Protein AF-A0A4Q3V4I0-F1 (afdb_monomer_lite)

Sequence (273 aa):
TELAETAWASASTYRGSDRRGGANGARIRLTPMKNWDVNKPAQLSKVLAALEGIQKEAGGKVSLADLIVLGGVVAVEKAAKAGGVDVKVPFTPGRADATQEETEVESFAFLEPKADGFRNYVRKPIMSVEEHLVDRAQLLELTAPELTVLVGGLRALQVGDAKLGVLTSTPGTLTNDFFVNLLDMGTQWTAVGGKDNLFEGKDRKSGQTKWTASRADLIFGSHSQLRALAEVYGASDAKAKFVKDFVAAWTKVMNLDRFDLADRRKDAQKVVG

Radius of gyration: 19.03 Å; chains: 1; bounding box: 43×41×67 Å

pLDDT: mean 94.96, std 10.04, range [39.03, 98.88]

Structure (mmCIF, N/CA/C/O backbone):
data_AF-A0A4Q3V4I0-F1
#
_entry.id   AF-A0A4Q3V4I0-F1
#
loop_
_atom_site.group_PDB
_atom_site.id
_atom_site.type_symbol
_atom_site.label_atom_id
_atom_site.label_alt_id
_atom_site.label_comp_id
_atom_site.label_asym_id
_atom_site.label_entity_id
_atom_site.label_seq_id
_atom_site.pdbx_PDB_ins_code
_atom_site.Cartn_x
_atom_site.Cartn_y
_atom_site.Cartn_z
_atom_site.occupancy
_atom_site.B_iso_or_equiv
_atom_site.auth_seq_id
_atom_site.auth_comp_id
_atom_site.auth_asym_id
_atom_site.auth_atom_id
_atom_site.pdbx_PDB_model_num
ATOM 1 N N . THR A 1 1 ? 7.806 -6.924 4.207 1.00 85.31 1 THR A N 1
ATOM 2 C CA . THR A 1 1 ? 7.140 -5.615 4.083 1.00 85.31 1 THR A CA 1
ATOM 3 C C . THR A 1 1 ? 7.829 -4.747 3.034 1.00 85.31 1 THR A C 1
ATOM 5 O O . THR A 1 1 ? 7.148 -4.353 2.101 1.00 85.31 1 THR A O 1
ATOM 8 N N . GLU A 1 2 ? 9.163 -4.571 3.063 1.00 96.81 2 GLU A N 1
ATOM 9 C CA . GLU A 1 2 ? 9.922 -3.763 2.070 1.00 96.81 2 GLU A CA 1
ATOM 10 C C . GLU A 1 2 ? 9.597 -4.091 0.592 1.00 96.81 2 GLU A C 1
ATOM 12 O O . GLU A 1 2 ? 9.374 -3.185 -0.201 1.00 96.81 2 GLU A O 1
ATOM 17 N N . LEU A 1 3 ? 9.489 -5.376 0.225 1.00 98.12 3 LEU A N 1
ATOM 18 C CA . LEU A 1 3 ? 9.127 -5.801 -1.140 1.00 98.12 3 LEU A CA 1
ATOM 19 C C . LEU A 1 3 ? 7.722 -5.342 -1.576 1.00 98.12 3 LEU A C 1
ATOM 21 O O . LEU A 1 3 ? 7.539 -4.924 -2.717 1.00 98.12 3 LEU A O 1
ATOM 25 N N . ALA A 1 4 ? 6.735 -5.403 -0.675 1.00 98.25 4 ALA A N 1
ATOM 26 C CA . ALA A 1 4 ? 5.390 -4.899 -0.953 1.00 98.25 4 ALA A CA 1
ATOM 27 C C . ALA A 1 4 ? 5.412 -3.371 -1.095 1.00 98.25 4 ALA A C 1
ATOM 29 O O . ALA A 1 4 ? 4.787 -2.823 -1.995 1.00 98.25 4 ALA A O 1
ATOM 30 N N . GLU A 1 5 ? 6.186 -2.675 -0.263 1.00 98.38 5 GLU A N 1
ATOM 31 C CA . GLU A 1 5 ? 6.321 -1.224 -0.370 1.00 98.38 5 GLU A CA 1
ATOM 32 C C . GLU A 1 5 ? 6.966 -0.797 -1.694 1.00 98.38 5 GLU A C 1
ATOM 34 O O . GLU A 1 5 ? 6.440 0.093 -2.357 1.00 98.38 5 GLU A O 1
ATOM 39 N N . THR A 1 6 ? 8.041 -1.457 -2.132 1.00 98.75 6 THR A N 1
ATOM 40 C CA . THR A 1 6 ? 8.680 -1.165 -3.425 1.00 98.75 6 THR A CA 1
ATOM 41 C C . THR A 1 6 ? 7.750 -1.459 -4.605 1.00 98.75 6 THR A C 1
ATOM 43 O O . THR A 1 6 ? 7.657 -0.643 -5.523 1.00 98.75 6 THR A O 1
ATOM 46 N N . ALA A 1 7 ? 7.010 -2.572 -4.573 1.00 98.81 7 ALA A N 1
ATOM 47 C CA . ALA A 1 7 ? 6.025 -2.892 -5.606 1.00 98.81 7 ALA A CA 1
ATOM 48 C C . ALA A 1 7 ? 4.894 -1.851 -5.665 1.00 98.81 7 ALA A C 1
ATOM 50 O O . ALA A 1 7 ? 4.563 -1.357 -6.746 1.00 98.81 7 ALA A O 1
ATOM 51 N N . TRP A 1 8 ? 4.356 -1.453 -4.506 1.00 98.81 8 TRP A N 1
ATOM 52 C CA . TRP A 1 8 ? 3.342 -0.402 -4.416 1.00 98.81 8 TRP A CA 1
ATOM 53 C C . TRP A 1 8 ? 3.874 0.944 -4.905 1.00 98.81 8 TRP A C 1
ATOM 55 O O . TRP A 1 8 ? 3.235 1.593 -5.727 1.00 98.81 8 TRP A O 1
ATOM 65 N N . ALA A 1 9 ? 5.057 1.361 -4.456 1.00 98.56 9 ALA A N 1
ATOM 66 C CA . ALA A 1 9 ? 5.685 2.610 -4.877 1.00 98.56 9 ALA A CA 1
ATOM 67 C C . ALA A 1 9 ? 5.894 2.669 -6.399 1.00 98.56 9 ALA A C 1
ATOM 69 O O . ALA A 1 9 ? 5.778 3.740 -6.992 1.00 98.56 9 ALA A O 1
ATOM 70 N N . SER A 1 10 ? 6.157 1.523 -7.037 1.00 98.69 10 SER A N 1
ATOM 71 C CA . SER A 1 10 ? 6.313 1.444 -8.487 1.00 98.69 10 SER A CA 1
ATOM 72 C C . SER A 1 10 ? 4.959 1.562 -9.191 1.00 98.69 10 SER A C 1
ATOM 74 O O . SER A 1 10 ? 4.751 2.481 -9.983 1.00 98.69 10 SER A O 1
ATOM 76 N N . ALA A 1 11 ? 4.019 0.666 -8.878 1.00 98.75 11 ALA A N 1
ATOM 77 C CA . ALA A 1 11 ? 2.740 0.564 -9.582 1.00 98.75 11 ALA A CA 1
ATOM 78 C C . ALA A 1 11 ? 1.795 1.739 -9.297 1.00 98.75 11 ALA A C 1
ATOM 80 O O . ALA A 1 11 ? 1.102 2.214 -10.195 1.00 98.75 11 ALA A O 1
ATOM 81 N N . SER A 1 12 ? 1.792 2.247 -8.061 1.00 98.19 12 SER A N 1
ATOM 82 C CA . SER A 1 12 ? 0.844 3.275 -7.623 1.00 98.19 12 SER A CA 1
ATOM 83 C C . SER A 1 12 ? 1.045 4.618 -8.306 1.00 98.19 12 SER A C 1
ATOM 85 O O . SER A 1 12 ? 0.204 5.482 -8.119 1.00 98.19 12 SER A O 1
ATOM 87 N N . THR A 1 13 ? 2.112 4.828 -9.086 1.00 98.06 13 THR A N 1
ATOM 88 C CA . THR A 1 13 ? 2.287 6.047 -9.896 1.00 98.06 13 THR A CA 1
ATOM 89 C C . THR A 1 13 ? 1.317 6.157 -11.062 1.00 98.06 13 THR A C 1
ATOM 91 O O . THR A 1 13 ? 1.164 7.255 -11.598 1.00 98.06 13 THR A O 1
ATOM 94 N N . TYR A 1 14 ? 0.674 5.049 -11.440 1.00 98.38 14 TYR A N 1
ATOM 95 C CA . TYR A 1 14 ? -0.319 5.035 -12.500 1.00 98.38 14 TYR A CA 1
ATOM 96 C C . TYR A 1 14 ? -1.445 6.042 -12.243 1.00 98.38 14 TYR A C 1
ATOM 98 O O . TYR A 1 14 ? -1.899 6.215 -11.108 1.00 98.38 14 TYR A O 1
ATOM 106 N N . ARG A 1 15 ? -1.931 6.666 -13.316 1.00 97.25 15 ARG A N 1
ATOM 107 C CA . ARG A 1 15 ? -3.195 7.399 -13.316 1.00 97.25 15 ARG A CA 1
ATOM 108 C C . ARG A 1 15 ? -3.987 7.134 -14.595 1.00 97.25 15 ARG A C 1
ATOM 110 O O . ARG A 1 15 ? -3.491 7.358 -15.696 1.00 97.25 15 ARG A O 1
ATOM 117 N N . GLY A 1 16 ? -5.238 6.703 -14.456 1.00 96.94 16 GLY A N 1
ATOM 118 C CA . GLY A 1 16 ? -6.122 6.378 -15.580 1.00 96.94 16 GLY A CA 1
ATOM 119 C C . GLY A 1 16 ? -6.549 7.594 -16.407 1.00 96.94 16 GLY A C 1
ATOM 120 O O . GLY A 1 16 ? -6.963 7.443 -17.553 1.00 96.94 16 GLY A O 1
ATOM 121 N N . SER A 1 17 ? -6.393 8.809 -15.866 1.00 96.31 17 SER A N 1
ATOM 122 C CA . SER A 1 17 ? -6.766 10.060 -16.538 1.00 96.31 17 SER A CA 1
ATOM 123 C C . SER A 1 17 ? -5.999 10.308 -17.839 1.00 96.31 17 SER A C 1
ATOM 125 O O . SER A 1 17 ? -6.596 10.736 -18.823 1.00 96.31 17 SER A O 1
ATOM 127 N N . ASP A 1 18 ? -4.697 10.015 -17.865 1.00 96.25 18 ASP A N 1
ATOM 128 C CA . ASP A 1 18 ? -3.848 10.108 -19.062 1.00 96.25 18 ASP A CA 1
ATOM 129 C C . ASP A 1 18 ? -3.006 8.845 -19.313 1.00 96.25 18 ASP A C 1
ATOM 131 O O . ASP A 1 18 ? -2.146 8.836 -20.194 1.00 96.25 18 ASP A O 1
ATOM 135 N N . ARG A 1 19 ? -3.270 7.768 -18.558 1.00 96.62 19 ARG A N 1
ATOM 136 C CA . ARG A 1 19 ? -2.627 6.446 -18.660 1.00 96.62 19 ARG A CA 1
ATOM 137 C C . ARG A 1 19 ? -1.109 6.462 -18.470 1.00 96.62 19 ARG A C 1
ATOM 139 O O . ARG A 1 19 ? -0.412 5.575 -18.962 1.00 96.62 19 ARG A O 1
ATOM 146 N N . ARG A 1 20 ? -0.583 7.459 -17.756 1.00 96.94 20 ARG A N 1
ATOM 147 C CA . ARG A 1 20 ? 0.841 7.547 -17.403 1.00 96.94 20 ARG A CA 1
ATOM 148 C C . ARG A 1 20 ? 1.139 6.867 -16.071 1.00 96.94 20 ARG A C 1
ATOM 150 O O . ARG A 1 20 ? 0.256 6.711 -15.235 1.00 96.94 20 ARG A O 1
ATOM 157 N N . GLY A 1 21 ? 2.416 6.552 -15.853 1.00 97.25 21 GLY A N 1
ATOM 158 C CA . GLY A 1 21 ? 2.906 5.881 -14.647 1.00 97.25 21 GLY A CA 1
ATOM 159 C C . GLY A 1 21 ? 2.735 4.364 -14.713 1.00 97.25 21 GLY A C 1
ATOM 160 O O . GLY A 1 21 ? 2.504 3.810 -15.785 1.00 97.25 21 GLY A O 1
ATOM 161 N N . GLY A 1 22 ? 2.863 3.708 -13.562 1.00 98.19 22 GLY A N 1
ATOM 162 C CA . GLY A 1 22 ? 2.792 2.254 -13.434 1.00 98.19 22 GLY A CA 1
ATOM 163 C C . GLY A 1 22 ? 4.152 1.593 -13.193 1.00 98.19 22 GLY A C 1
ATOM 164 O O . GLY A 1 22 ? 5.182 2.253 -13.035 1.00 98.19 22 GLY A O 1
ATOM 165 N N . ALA A 1 23 ? 4.143 0.264 -13.092 1.00 98.50 23 ALA A N 1
ATOM 166 C CA . ALA A 1 23 ? 5.326 -0.532 -12.768 1.00 98.50 23 ALA A CA 1
ATOM 167 C C . ALA A 1 23 ? 6.185 -0.895 -13.991 1.00 98.50 23 ALA A C 1
ATOM 169 O O . ALA A 1 23 ? 7.378 -1.172 -13.852 1.00 98.50 23 ALA A O 1
ATOM 170 N N . ASN A 1 24 ? 5.600 -0.902 -15.185 1.00 98.50 24 ASN A N 1
ATOM 171 C CA . ASN A 1 24 ? 6.286 -1.177 -16.433 1.00 98.50 24 ASN A CA 1
ATOM 172 C C . ASN A 1 24 ? 7.332 -0.088 -16.731 1.00 98.50 24 ASN A C 1
ATOM 174 O O . ASN A 1 24 ? 7.116 1.108 -16.528 1.00 98.50 24 ASN A O 1
ATOM 178 N N . GLY A 1 25 ? 8.510 -0.508 -17.183 1.00 97.88 25 GLY A N 1
ATOM 179 C CA . GLY A 1 25 ? 9.684 0.346 -17.342 1.00 97.88 25 GLY A CA 1
ATOM 180 C C . GLY A 1 25 ? 10.579 0.424 -16.101 1.00 97.88 25 GLY A C 1
ATOM 181 O O . GLY A 1 25 ? 11.677 0.972 -16.205 1.00 97.88 25 GLY A O 1
ATOM 182 N N . ALA A 1 26 ? 10.148 -0.080 -14.933 1.00 98.31 26 ALA A N 1
ATOM 183 C CA . ALA A 1 26 ? 10.885 0.008 -13.663 1.00 98.31 26 ALA A CA 1
ATOM 184 C C . ALA A 1 26 ? 11.441 1.416 -13.382 1.00 98.31 26 ALA A C 1
ATOM 186 O O . ALA A 1 26 ? 12.547 1.575 -12.853 1.00 98.31 26 ALA A O 1
ATOM 187 N N . ARG A 1 27 ? 10.682 2.461 -13.744 1.00 98.56 27 ARG A N 1
ATOM 188 C CA . ARG A 1 27 ? 11.130 3.858 -13.621 1.00 98.56 27 ARG A CA 1
ATOM 189 C C . ARG A 1 27 ? 11.321 4.305 -12.175 1.00 98.56 27 ARG A C 1
ATOM 191 O O . ARG A 1 27 ? 12.009 5.288 -11.937 1.00 98.56 27 ARG A O 1
ATOM 198 N N . ILE A 1 28 ? 10.827 3.529 -11.207 1.00 98.50 28 ILE A N 1
ATOM 199 C CA . ILE A 1 28 ? 11.133 3.706 -9.785 1.00 98.50 28 ILE A CA 1
ATOM 200 C C . ILE A 1 28 ? 12.640 3.704 -9.477 1.00 98.50 28 ILE A C 1
ATOM 202 O O . ILE A 1 28 ? 13.054 4.371 -8.534 1.00 98.50 28 ILE A O 1
ATOM 206 N N . ARG A 1 29 ? 13.474 3.027 -10.281 1.00 98.31 29 ARG A N 1
ATOM 207 C CA . ARG A 1 29 ? 14.942 3.047 -10.127 1.00 98.31 29 ARG A CA 1
ATOM 208 C C . ARG A 1 29 ? 15.621 4.265 -10.765 1.00 98.31 29 ARG A C 1
ATOM 210 O O . ARG A 1 29 ? 16.827 4.442 -10.612 1.00 98.31 29 ARG A O 1
ATOM 217 N N . LEU A 1 30 ? 14.871 5.081 -11.506 1.00 98.38 30 LEU A N 1
ATOM 218 C CA . LEU A 1 30 ? 15.368 6.201 -12.303 1.00 98.38 30 LEU A CA 1
ATOM 219 C C . LEU A 1 30 ? 15.036 7.544 -11.646 1.00 98.38 30 LEU A C 1
ATOM 221 O O . LEU A 1 30 ? 14.202 7.642 -10.743 1.00 98.38 30 LEU A O 1
ATOM 225 N N . THR A 1 31 ? 15.700 8.602 -12.103 1.00 97.62 31 THR A N 1
ATOM 226 C CA . THR A 1 31 ? 15.350 9.978 -11.736 1.00 97.62 31 THR A CA 1
ATOM 227 C C . THR A 1 31 ? 14.073 10.387 -12.488 1.00 97.62 31 THR A C 1
ATOM 229 O O . THR A 1 31 ? 13.985 10.121 -13.689 1.00 97.62 31 THR A O 1
ATOM 232 N N . PRO A 1 32 ? 13.093 11.037 -11.823 1.00 97.44 32 PRO A N 1
ATOM 233 C CA . PRO A 1 32 ? 13.149 11.559 -10.450 1.0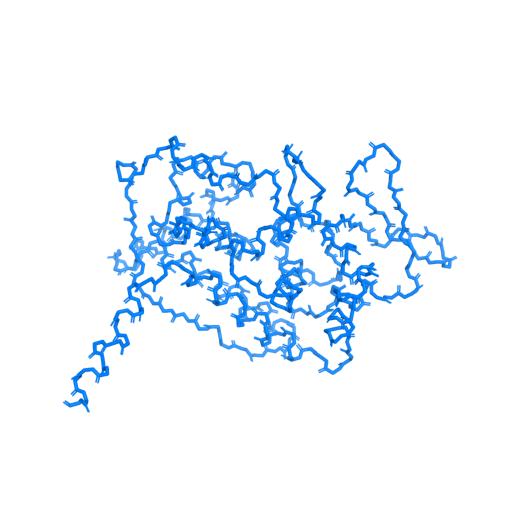0 97.44 32 PRO A CA 1
ATOM 234 C C . PRO A 1 32 ? 12.660 10.588 -9.362 1.00 97.44 32 PRO A C 1
ATOM 236 O O . PRO A 1 32 ? 12.925 10.825 -8.186 1.00 97.44 32 PRO A O 1
ATOM 239 N N . MET A 1 33 ? 11.985 9.494 -9.728 1.00 97.94 33 MET A N 1
ATOM 240 C CA . MET A 1 33 ? 11.240 8.635 -8.796 1.00 97.94 33 MET A CA 1
ATOM 241 C C . MET A 1 33 ? 12.084 8.045 -7.664 1.00 97.94 33 MET A C 1
ATOM 243 O O . MET A 1 33 ? 11.614 7.975 -6.527 1.00 97.94 33 MET A O 1
ATOM 247 N N . LYS A 1 34 ? 13.331 7.654 -7.946 1.00 97.94 34 LYS A N 1
ATOM 248 C CA . LYS A 1 34 ? 14.242 7.081 -6.942 1.00 97.94 34 LYS A CA 1
ATOM 249 C C . LYS A 1 34 ? 14.590 8.051 -5.806 1.00 97.94 34 LYS A C 1
ATOM 251 O O . LYS A 1 34 ? 15.012 7.614 -4.742 1.00 97.94 34 LYS A O 1
ATOM 256 N N . ASN A 1 35 ? 14.413 9.353 -6.045 1.00 97.81 35 ASN A N 1
ATOM 257 C CA . ASN A 1 35 ? 14.742 10.431 -5.114 1.00 97.81 35 ASN A CA 1
ATOM 258 C C . ASN A 1 35 ? 13.508 11.008 -4.404 1.00 97.81 35 ASN A C 1
ATOM 260 O O . ASN A 1 35 ? 13.659 11.905 -3.578 1.00 97.81 35 ASN A O 1
ATOM 264 N N . TRP A 1 36 ? 12.295 10.543 -4.719 1.00 97.94 36 TRP A N 1
ATOM 265 C CA . TRP A 1 36 ? 11.098 11.022 -4.033 1.00 97.94 36 TRP A CA 1
ATOM 266 C C . TRP A 1 36 ? 11.088 10.561 -2.581 1.00 97.94 36 TRP A C 1
ATOM 268 O O . TRP A 1 36 ? 11.276 9.381 -2.286 1.00 97.94 36 TRP A O 1
ATOM 278 N N . ASP A 1 37 ? 10.797 11.493 -1.682 1.00 97.62 37 ASP A N 1
ATOM 279 C CA . ASP A 1 37 ? 10.760 11.256 -0.239 1.00 97.62 37 ASP A CA 1
ATOM 280 C C . ASP A 1 37 ? 9.766 10.139 0.135 1.00 97.62 37 ASP A C 1
ATOM 282 O O . ASP A 1 37 ? 10.108 9.203 0.856 1.00 97.62 37 ASP A O 1
ATOM 286 N N . VAL A 1 38 ? 8.586 10.135 -0.497 1.00 97.44 38 VAL A N 1
ATOM 287 C CA . VAL A 1 38 ? 7.559 9.089 -0.331 1.00 97.44 38 VAL A CA 1
ATOM 288 C C . VAL A 1 38 ? 8.038 7.673 -0.694 1.00 97.44 38 VAL A C 1
ATOM 290 O O . VAL A 1 38 ? 7.442 6.681 -0.273 1.00 97.44 38 VAL A O 1
ATOM 293 N N . ASN A 1 39 ? 9.103 7.556 -1.491 1.00 98.25 39 ASN A N 1
ATOM 294 C CA . ASN A 1 39 ? 9.674 6.279 -1.909 1.00 98.25 39 ASN A CA 1
ATOM 295 C C . ASN A 1 39 ? 10.829 5.819 -1.006 1.00 98.25 39 ASN A C 1
ATOM 297 O O . ASN A 1 39 ? 11.404 4.769 -1.279 1.00 98.25 39 ASN A O 1
ATOM 301 N N . LYS A 1 40 ? 11.166 6.564 0.059 1.00 97.94 40 LYS A N 1
ATOM 302 C CA . LYS A 1 40 ? 12.220 6.227 1.032 1.00 97.94 40 LYS A CA 1
ATOM 303 C C . LYS A 1 40 ? 13.541 5.826 0.344 1.00 97.94 40 LYS A C 1
ATOM 305 O O . LYS A 1 40 ? 13.926 4.655 0.407 1.00 97.94 40 LYS A O 1
ATOM 310 N N . PRO A 1 41 ? 14.270 6.769 -0.288 1.00 98.31 41 PRO A N 1
ATOM 311 C CA . PRO A 1 41 ? 15.380 6.466 -1.202 1.00 98.31 41 PRO A CA 1
ATOM 312 C C . PRO A 1 41 ? 16.422 5.467 -0.673 1.00 98.31 41 PRO A C 1
ATOM 314 O O . PRO A 1 41 ? 16.858 4.584 -1.407 1.00 98.31 41 PRO A O 1
ATOM 317 N N . ALA A 1 42 ? 16.779 5.543 0.615 1.00 97.81 42 ALA A N 1
ATOM 318 C CA . ALA A 1 42 ? 17.722 4.608 1.236 1.00 97.81 42 ALA A CA 1
ATOM 319 C C . ALA A 1 42 ? 17.190 3.160 1.290 1.00 97.81 42 ALA A C 1
ATOM 321 O O . ALA A 1 42 ? 17.899 2.222 0.923 1.00 97.81 42 ALA A O 1
ATOM 322 N N . GLN A 1 43 ? 15.931 2.973 1.703 1.00 98.06 43 GLN A N 1
ATOM 323 C CA . GLN A 1 43 ? 15.277 1.660 1.718 1.00 98.06 43 GLN A CA 1
ATOM 324 C C . GLN A 1 43 ? 15.089 1.141 0.291 1.00 98.06 43 GLN A C 1
ATOM 326 O O . GLN A 1 43 ? 15.407 -0.013 0.004 1.00 98.06 43 GLN A O 1
ATOM 331 N N . LEU A 1 44 ? 14.613 1.997 -0.616 1.00 98.44 44 LEU A N 1
ATOM 332 C CA . LEU A 1 44 ? 14.404 1.638 -2.013 1.00 98.44 44 LEU A CA 1
ATOM 333 C C . LEU A 1 44 ? 15.707 1.182 -2.677 1.00 98.44 44 LEU A C 1
ATOM 335 O O . LEU A 1 44 ? 15.725 0.130 -3.308 1.00 98.44 44 LEU A O 1
ATOM 339 N N . SER A 1 45 ? 16.806 1.920 -2.492 1.00 98.31 45 SER A N 1
ATOM 340 C CA . SER A 1 45 ? 18.107 1.567 -3.068 1.00 98.31 45 SER A CA 1
ATOM 341 C C . SER A 1 45 ? 18.593 0.193 -2.604 1.00 98.31 45 SER A C 1
ATOM 343 O O . SER A 1 45 ? 19.128 -0.563 -3.411 1.00 98.31 45 SER A O 1
ATOM 345 N N . LYS A 1 46 ? 18.389 -0.152 -1.326 1.00 98.44 46 LYS A N 1
ATOM 346 C CA . LYS A 1 46 ? 18.723 -1.475 -0.781 1.00 98.44 46 LYS A CA 1
ATOM 347 C C . LYS A 1 46 ? 17.908 -2.582 -1.458 1.00 98.44 46 LYS A C 1
ATOM 349 O O . LYS A 1 46 ? 18.474 -3.601 -1.847 1.00 98.44 46 LYS A O 1
ATOM 354 N N . VAL A 1 47 ? 16.593 -2.390 -1.601 1.00 98.50 47 VAL A N 1
ATOM 355 C CA . VAL A 1 47 ? 15.710 -3.388 -2.231 1.00 98.50 47 VAL A CA 1
ATOM 356 C C . VAL A 1 47 ? 16.053 -3.564 -3.708 1.00 98.50 47 VAL A C 1
ATOM 358 O O . VAL A 1 47 ? 16.185 -4.696 -4.167 1.00 98.50 47 VAL A O 1
ATOM 361 N N . LEU A 1 48 ? 16.243 -2.466 -4.444 1.00 98.44 48 LEU A N 1
ATOM 362 C CA . LEU A 1 48 ? 16.599 -2.515 -5.862 1.00 98.44 48 LEU A CA 1
ATOM 363 C C . LEU A 1 48 ? 17.938 -3.222 -6.082 1.00 98.44 48 LEU A C 1
ATOM 365 O O . LEU A 1 48 ? 18.000 -4.109 -6.924 1.00 98.44 48 LEU A O 1
ATOM 369 N N . ALA A 1 49 ? 18.962 -2.931 -5.274 1.00 98.19 49 ALA A N 1
ATOM 370 C CA . ALA A 1 49 ? 20.255 -3.610 -5.374 1.00 98.19 49 ALA A CA 1
ATOM 371 C C . ALA A 1 49 ? 20.141 -5.133 -5.169 1.00 98.19 49 ALA A C 1
ATOM 373 O O . ALA A 1 49 ? 20.783 -5.908 -5.878 1.00 98.19 49 ALA A O 1
ATOM 374 N N . ALA A 1 50 ? 19.295 -5.578 -4.233 1.00 98.31 50 ALA A N 1
ATOM 375 C CA . ALA A 1 50 ? 19.040 -7.002 -4.023 1.00 98.31 50 ALA A CA 1
ATOM 376 C C . ALA A 1 50 ? 18.313 -7.642 -5.220 1.00 98.31 50 ALA A C 1
ATOM 378 O O . ALA A 1 50 ? 18.698 -8.720 -5.671 1.00 98.31 50 ALA A O 1
ATOM 379 N N . LEU A 1 51 ? 17.289 -6.972 -5.763 1.00 98.00 51 LEU A N 1
ATOM 380 C CA . LEU A 1 51 ? 16.554 -7.455 -6.936 1.00 98.00 51 LEU A CA 1
ATOM 381 C C . LEU A 1 51 ? 17.429 -7.477 -8.199 1.00 98.00 51 LEU A C 1
ATOM 383 O O . LEU A 1 51 ? 17.340 -8.422 -8.974 1.00 98.00 51 LEU A O 1
ATOM 387 N N . GLU A 1 52 ? 18.316 -6.500 -8.383 1.00 96.88 52 GLU A N 1
ATOM 388 C CA . GLU A 1 52 ? 19.309 -6.482 -9.464 1.00 96.88 52 GLU A CA 1
ATOM 389 C C . GLU A 1 52 ? 20.333 -7.618 -9.325 1.00 96.88 52 GLU A C 1
ATOM 391 O O . GLU A 1 52 ? 20.754 -8.196 -10.327 1.00 96.88 52 GLU A O 1
ATOM 396 N N . GLY A 1 53 ? 20.718 -7.979 -8.095 1.00 97.38 53 GLY A N 1
ATOM 397 C CA . GLY A 1 53 ? 21.520 -9.176 -7.828 1.00 97.38 53 GLY A CA 1
ATOM 398 C C . GLY A 1 53 ? 20.828 -10.443 -8.335 1.00 97.38 53 GLY A C 1
ATOM 399 O O . GLY A 1 53 ? 21.398 -11.180 -9.137 1.00 97.38 53 GLY A O 1
ATOM 400 N N . ILE A 1 54 ? 19.556 -10.626 -7.967 1.00 96.25 54 ILE A N 1
ATOM 401 C CA . ILE A 1 54 ? 18.723 -11.747 -8.434 1.00 96.25 54 ILE A CA 1
ATOM 402 C C . ILE A 1 54 ? 18.564 -11.720 -9.962 1.00 96.25 54 ILE A C 1
ATOM 404 O O . ILE A 1 54 ? 18.633 -12.760 -10.616 1.00 96.25 54 ILE A O 1
ATOM 408 N N . GLN A 1 55 ? 18.386 -10.537 -10.557 1.00 95.88 55 GLN A N 1
ATOM 409 C CA . GLN A 1 55 ? 18.288 -10.375 -12.009 1.00 95.88 55 GLN A CA 1
ATOM 410 C C . GLN A 1 55 ? 19.547 -10.881 -12.727 1.00 95.88 55 GLN A C 1
ATOM 412 O O . GLN A 1 55 ? 19.447 -11.575 -13.743 1.00 95.88 55 GLN A O 1
ATOM 417 N N . LYS A 1 56 ? 20.730 -10.552 -12.191 1.00 95.00 56 LYS A N 1
ATOM 418 C CA . LYS A 1 56 ? 22.027 -11.002 -12.718 1.00 95.00 56 LYS A CA 1
ATOM 419 C C . LYS A 1 56 ? 22.198 -12.511 -12.569 1.00 95.00 56 LYS A C 1
ATOM 421 O O . LYS A 1 56 ? 22.593 -13.163 -13.532 1.00 95.00 56 LYS A O 1
ATOM 426 N N . GLU A 1 57 ? 21.850 -13.071 -11.412 1.00 94.00 57 GLU A N 1
ATOM 427 C CA . GLU A 1 57 ? 21.880 -14.522 -11.165 1.00 94.00 57 GLU A CA 1
ATOM 428 C C . GLU A 1 57 ? 20.939 -15.292 -12.106 1.00 94.00 57 GLU A C 1
ATOM 430 O O . GLU A 1 57 ? 21.278 -16.374 -12.580 1.00 94.00 57 GLU A O 1
ATOM 435 N N . ALA A 1 58 ? 19.793 -14.703 -12.460 1.00 90.69 58 ALA A N 1
ATOM 436 C CA . ALA A 1 58 ? 18.854 -15.245 -13.444 1.00 90.69 58 ALA A CA 1
ATOM 437 C C . ALA A 1 58 ? 19.308 -15.067 -14.913 1.00 90.69 58 ALA A C 1
ATOM 439 O O . ALA A 1 58 ? 18.555 -15.371 -15.845 1.00 90.69 58 ALA A O 1
ATOM 440 N N . GLY A 1 59 ? 20.521 -14.557 -15.148 1.00 87.69 59 GLY A N 1
ATOM 441 C CA . GLY A 1 59 ? 21.093 -14.358 -16.480 1.00 87.69 59 GLY A CA 1
ATOM 442 C C . GLY A 1 59 ? 20.440 -13.231 -17.283 1.00 87.69 59 GLY A C 1
ATOM 443 O O . GLY A 1 59 ? 20.460 -13.283 -18.510 1.00 87.69 59 GLY A O 1
ATOM 444 N N . GLY A 1 60 ? 19.810 -12.252 -16.621 1.00 80.50 60 GLY A N 1
ATOM 445 C CA . GLY A 1 60 ? 19.220 -11.074 -17.271 1.00 80.50 60 GLY A CA 1
ATOM 446 C C . GLY A 1 60 ? 17.979 -11.349 -18.128 1.00 80.50 60 GLY A C 1
ATOM 447 O O . GLY A 1 60 ? 17.546 -10.479 -18.875 1.00 80.50 60 GLY A O 1
ATOM 448 N N . LYS A 1 61 ? 17.395 -12.551 -18.041 1.00 85.75 61 LYS A N 1
ATOM 449 C CA . LYS A 1 61 ? 16.223 -12.952 -18.845 1.00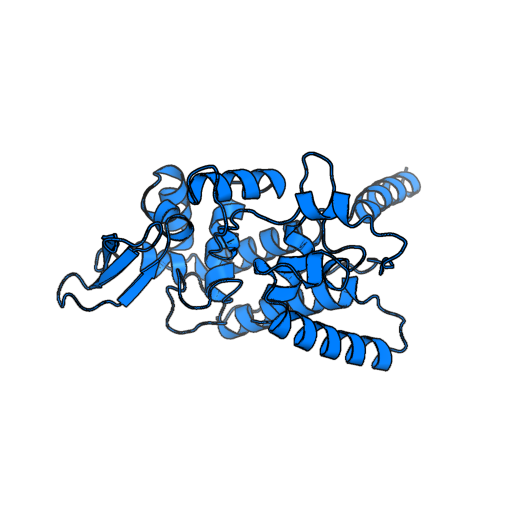 85.75 61 LYS A CA 1
ATOM 450 C C . LYS A 1 61 ? 14.893 -12.404 -18.322 1.00 85.75 61 LYS A C 1
ATOM 452 O O . LYS A 1 61 ? 13.888 -12.472 -19.022 1.00 85.75 61 LYS A O 1
ATOM 457 N N . VAL A 1 62 ? 14.881 -11.908 -17.087 1.00 94.38 62 VAL A N 1
ATOM 458 C CA . VAL A 1 62 ? 13.724 -11.287 -16.437 1.00 94.38 62 VAL A CA 1
ATOM 459 C C . VAL A 1 62 ? 14.015 -9.803 -16.235 1.00 94.38 62 VAL A C 1
ATOM 461 O O . VAL A 1 62 ? 15.131 -9.436 -15.865 1.00 94.38 62 VAL A O 1
ATOM 464 N N . SER A 1 63 ? 13.035 -8.943 -16.499 1.00 97.62 63 SER A N 1
ATOM 465 C CA . SER A 1 63 ? 13.174 -7.509 -16.245 1.00 97.62 63 SER A CA 1
ATOM 466 C C . SER A 1 63 ? 13.133 -7.217 -14.747 1.00 97.62 63 SER A C 1
ATOM 468 O O . SER A 1 63 ? 12.487 -7.925 -13.967 1.00 97.62 63 SER A O 1
ATOM 470 N N . LEU A 1 64 ? 13.790 -6.139 -14.333 1.00 98.12 64 LEU A N 1
ATOM 471 C CA . LEU A 1 64 ? 13.691 -5.641 -12.972 1.00 98.12 64 LEU A CA 1
ATOM 472 C C . LEU A 1 64 ? 12.254 -5.204 -12.669 1.00 98.12 64 LEU A C 1
ATOM 474 O O . LEU A 1 64 ? 11.775 -5.413 -11.558 1.00 98.12 64 LEU A O 1
ATOM 478 N N . ALA A 1 65 ? 11.540 -4.661 -13.659 1.00 98.62 65 ALA A N 1
ATOM 479 C CA . ALA A 1 65 ? 10.123 -4.320 -13.549 1.00 98.62 65 ALA A CA 1
ATOM 480 C C . ALA A 1 65 ? 9.265 -5.521 -13.130 1.00 98.62 65 ALA A C 1
ATOM 482 O O . ALA A 1 65 ? 8.439 -5.409 -12.220 1.00 98.62 65 ALA A O 1
ATOM 483 N N . ASP A 1 66 ? 9.480 -6.684 -13.748 1.00 98.50 66 ASP A N 1
ATOM 484 C CA . ASP A 1 66 ? 8.791 -7.909 -13.353 1.00 98.50 66 ASP A CA 1
ATOM 485 C C . ASP A 1 66 ? 9.265 -8.426 -11.991 1.00 98.50 66 ASP A C 1
ATOM 487 O O . ASP A 1 66 ? 8.429 -8.853 -11.196 1.00 98.50 66 ASP A O 1
ATOM 491 N N . LEU A 1 67 ? 10.561 -8.332 -11.667 1.00 98.50 67 LEU A N 1
ATOM 492 C CA . LEU A 1 67 ? 11.081 -8.726 -10.350 1.00 98.50 67 LEU A CA 1
ATOM 493 C C . LEU A 1 67 ? 10.531 -7.872 -9.202 1.00 98.50 67 LEU A C 1
ATOM 495 O O . LEU A 1 67 ? 10.251 -8.409 -8.133 1.00 98.50 67 LEU A O 1
ATOM 499 N N . ILE A 1 68 ? 10.334 -6.568 -9.408 1.00 98.75 68 ILE A N 1
ATOM 500 C CA . ILE A 1 68 ? 9.714 -5.672 -8.422 1.00 98.75 68 ILE A CA 1
ATOM 501 C C . ILE A 1 68 ? 8.284 -6.134 -8.121 1.00 98.75 68 ILE A C 1
ATOM 503 O O . ILE A 1 68 ? 7.921 -6.319 -6.957 1.00 98.75 68 ILE A O 1
ATOM 507 N N . VAL A 1 69 ? 7.481 -6.375 -9.162 1.00 98.81 69 VAL A N 1
ATOM 508 C CA . VAL A 1 69 ? 6.092 -6.831 -9.001 1.00 98.81 69 VAL A CA 1
ATOM 509 C C . VAL A 1 69 ? 6.038 -8.237 -8.399 1.00 98.81 69 VAL A C 1
ATOM 511 O O . VAL A 1 69 ? 5.251 -8.479 -7.484 1.00 98.81 69 VAL A O 1
ATOM 514 N N . LEU A 1 70 ? 6.904 -9.149 -8.847 1.00 98.50 70 LEU A N 1
ATOM 515 C CA . LEU A 1 70 ? 7.003 -10.507 -8.311 1.00 98.50 70 LEU A CA 1
ATOM 516 C C . LEU A 1 70 ? 7.447 -10.512 -6.840 1.00 98.50 70 LEU A C 1
ATOM 518 O O . LEU A 1 70 ? 6.923 -11.280 -6.037 1.00 98.50 70 LEU A O 1
ATOM 522 N N . GLY A 1 71 ? 8.361 -9.621 -6.453 1.00 98.50 71 GLY A N 1
ATOM 523 C CA . GLY A 1 71 ? 8.738 -9.414 -5.056 1.00 98.50 71 GLY A CA 1
ATOM 524 C C . GLY A 1 71 ? 7.538 -9.002 -4.201 1.00 98.50 71 GLY A C 1
ATOM 525 O O . GLY A 1 71 ? 7.332 -9.550 -3.115 1.00 98.50 71 GLY A O 1
ATOM 526 N N . GLY A 1 72 ? 6.703 -8.096 -4.717 1.00 98.62 72 GLY A N 1
ATOM 527 C CA . GLY A 1 72 ? 5.431 -7.721 -4.102 1.00 98.62 72 GLY A CA 1
ATOM 528 C C . GLY A 1 72 ? 4.457 -8.896 -3.964 1.00 98.62 72 GLY A C 1
ATOM 529 O O . GLY A 1 72 ? 3.910 -9.108 -2.885 1.00 98.62 72 GLY A O 1
ATOM 530 N N . VAL A 1 73 ? 4.299 -9.705 -5.016 1.00 98.69 73 VAL A N 1
ATOM 531 C CA . VAL A 1 73 ? 3.503 -10.949 -5.007 1.00 98.69 73 VAL A CA 1
ATOM 532 C C . VAL A 1 73 ? 3.956 -11.881 -3.882 1.00 98.69 73 VAL A C 1
ATOM 534 O O . VAL A 1 73 ? 3.149 -12.258 -3.034 1.00 98.69 73 VAL A O 1
ATOM 537 N N . VAL A 1 74 ? 5.255 -12.181 -3.808 1.00 98.38 74 VAL A N 1
ATOM 538 C CA . VAL A 1 74 ? 5.823 -13.046 -2.763 1.00 98.38 74 VAL A CA 1
ATOM 539 C C . VAL A 1 74 ? 5.597 -12.459 -1.367 1.00 98.38 74 VAL A C 1
ATOM 541 O O . VAL A 1 74 ? 5.338 -13.204 -0.421 1.00 98.38 74 VAL A O 1
ATOM 544 N N . ALA A 1 75 ? 5.685 -11.136 -1.211 1.00 98.44 75 ALA A N 1
ATOM 545 C CA . ALA A 1 75 ? 5.429 -10.479 0.066 1.00 98.44 75 ALA A CA 1
ATOM 546 C C . ALA A 1 75 ? 3.970 -10.639 0.520 1.00 98.44 75 ALA A C 1
ATOM 548 O O . ALA A 1 75 ? 3.738 -10.945 1.689 1.00 98.44 75 ALA A O 1
ATOM 549 N N . VAL A 1 76 ? 3.010 -10.480 -0.396 1.00 98.75 76 VAL A N 1
ATOM 550 C CA . VAL A 1 76 ? 1.578 -10.661 -0.116 1.00 98.75 76 VAL A CA 1
ATOM 551 C C . VAL A 1 76 ? 1.258 -12.123 0.205 1.00 98.75 76 VAL A C 1
ATOM 553 O O . VAL A 1 76 ? 0.609 -12.381 1.215 1.00 98.75 76 VAL A O 1
ATOM 556 N N . GLU A 1 77 ? 1.758 -13.086 -0.578 1.00 98.62 77 GLU A N 1
ATOM 557 C CA . GLU A 1 77 ? 1.546 -14.519 -0.311 1.00 98.62 77 GLU A CA 1
ATOM 558 C C . GLU A 1 77 ? 2.114 -14.938 1.053 1.00 98.62 77 GLU A C 1
ATOM 560 O O . GLU A 1 77 ? 1.447 -15.626 1.827 1.00 98.62 77 GLU A O 1
ATOM 565 N N . LYS A 1 78 ? 3.330 -14.484 1.392 1.00 98.50 78 LYS A N 1
ATOM 566 C CA . LYS A 1 78 ? 3.940 -14.759 2.703 1.00 98.50 78 LYS A CA 1
ATOM 567 C C . LYS A 1 78 ? 3.126 -14.163 3.852 1.00 98.50 78 LYS A C 1
ATOM 569 O O . LYS A 1 78 ? 2.937 -14.838 4.862 1.00 98.50 78 LYS A O 1
ATOM 574 N N . ALA A 1 79 ? 2.643 -12.931 3.702 1.00 98.50 79 ALA A N 1
ATOM 575 C CA . ALA A 1 79 ? 1.845 -12.263 4.725 1.00 98.50 79 ALA A CA 1
ATOM 576 C C . ALA A 1 79 ? 0.468 -12.917 4.918 1.00 98.50 79 ALA A C 1
ATOM 578 O O . ALA A 1 79 ? 0.023 -13.074 6.054 1.00 98.50 79 ALA A O 1
ATOM 579 N N . ALA A 1 80 ? -0.185 -13.337 3.831 1.00 98.25 80 ALA A N 1
ATOM 580 C CA . ALA A 1 80 ? -1.439 -14.089 3.880 1.00 98.25 80 ALA A CA 1
ATOM 581 C C . ALA A 1 80 ? -1.252 -15.442 4.577 1.00 98.25 80 ALA A C 1
ATOM 583 O O . ALA A 1 80 ? -2.002 -15.776 5.496 1.00 98.25 80 ALA A O 1
ATOM 584 N N . LYS A 1 81 ? -0.190 -16.178 4.217 1.00 98.00 81 LYS A N 1
ATOM 585 C CA . LYS A 1 81 ? 0.139 -17.464 4.838 1.00 98.00 81 LYS A CA 1
ATOM 586 C C . LYS A 1 81 ? 0.426 -17.325 6.333 1.00 98.00 81 LYS A C 1
ATOM 588 O O . LYS A 1 81 ? -0.026 -18.160 7.111 1.00 98.00 81 LYS A O 1
ATOM 593 N N . ALA A 1 82 ? 1.127 -16.266 6.746 1.00 97.50 82 ALA A N 1
ATOM 594 C CA . ALA A 1 82 ? 1.329 -15.952 8.162 1.00 97.50 82 ALA A CA 1
ATOM 595 C C . ALA A 1 82 ? -0.001 -15.687 8.897 1.00 97.50 82 ALA A C 1
ATOM 597 O O . ALA A 1 82 ? -0.137 -16.042 10.063 1.00 97.50 82 ALA A O 1
ATOM 598 N N . GLY A 1 83 ? -0.998 -15.129 8.200 1.00 96.12 83 GLY A N 1
ATOM 599 C CA . GLY A 1 83 ? -2.365 -14.929 8.696 1.00 96.12 83 GLY A CA 1
ATOM 600 C C . GLY A 1 83 ? -3.251 -16.179 8.636 1.00 96.12 83 GLY A C 1
ATOM 601 O O . GLY A 1 83 ? -4.442 -16.096 8.934 1.00 96.12 83 GLY A O 1
ATOM 602 N N . GLY A 1 84 ? -2.694 -17.331 8.246 1.00 96.69 84 GLY A N 1
ATOM 603 C CA . GLY A 1 84 ? -3.402 -18.608 8.156 1.00 96.69 84 GLY A CA 1
ATOM 604 C C . GLY A 1 84 ? -4.195 -18.815 6.864 1.00 96.69 84 GLY A C 1
ATOM 605 O O . GLY A 1 84 ? -4.981 -19.757 6.790 1.00 96.69 84 GLY A O 1
ATOM 606 N N . VAL A 1 85 ? -4.006 -17.969 5.846 1.00 97.06 85 VAL A N 1
ATOM 607 C CA . VAL A 1 85 ? -4.689 -18.086 4.551 1.00 97.06 85 VAL A CA 1
ATOM 608 C C . VAL A 1 85 ? -3.668 -18.377 3.458 1.00 97.06 85 VAL A C 1
ATOM 610 O O . VAL A 1 85 ? -2.842 -17.531 3.125 1.00 97.06 85 VAL A O 1
ATOM 613 N N . ASP A 1 86 ? -3.732 -19.572 2.875 1.00 96.88 86 ASP A N 1
ATOM 614 C CA . ASP A 1 86 ? -2.939 -19.889 1.687 1.00 96.88 86 ASP A CA 1
ATOM 615 C C . ASP A 1 86 ? -3.615 -19.292 0.446 1.00 96.88 86 ASP A C 1
ATOM 617 O O . ASP A 1 86 ? -4.795 -19.537 0.182 1.00 96.88 86 ASP A O 1
ATOM 621 N N . VAL A 1 87 ? -2.883 -18.468 -0.298 1.00 96.75 87 VAL A N 1
ATOM 622 C CA . VAL A 1 87 ? -3.388 -17.765 -1.478 1.00 96.75 87 VAL A CA 1
ATOM 623 C C . VAL A 1 87 ? -2.316 -17.725 -2.552 1.00 96.75 87 VAL A C 1
ATOM 625 O O . VAL A 1 87 ? -1.122 -17.642 -2.264 1.00 96.75 87 VAL A O 1
ATOM 628 N N . LYS A 1 88 ? -2.762 -17.753 -3.807 1.00 97.81 88 LYS A N 1
ATOM 629 C CA . LYS A 1 88 ? -1.922 -17.492 -4.971 1.00 97.81 88 LYS A CA 1
ATOM 630 C C . LYS A 1 88 ? -2.255 -16.128 -5.535 1.00 97.81 88 LYS A C 1
ATOM 632 O O . LYS A 1 88 ? -3.394 -15.890 -5.933 1.00 97.81 88 LYS A O 1
ATOM 637 N N . VAL A 1 89 ? -1.270 -15.238 -5.555 1.00 98.25 89 VAL A N 1
ATOM 638 C CA . VAL A 1 89 ? -1.430 -13.908 -6.144 1.00 98.25 89 VAL A CA 1
ATOM 639 C C . VAL A 1 89 ? -1.101 -14.022 -7.635 1.00 98.25 89 VAL A C 1
ATOM 641 O O . VAL A 1 89 ? 0.006 -14.440 -7.982 1.00 98.25 89 VAL A O 1
ATOM 644 N N . PRO A 1 90 ? -2.031 -13.675 -8.543 1.00 98.06 90 PRO A N 1
ATOM 645 C CA . PRO A 1 90 ? -1.760 -13.739 -9.970 1.00 98.06 90 PRO A CA 1
ATOM 646 C C . PRO A 1 90 ? -0.581 -12.848 -10.369 1.00 98.06 90 PRO A C 1
ATOM 648 O O . PRO A 1 90 ? -0.511 -11.670 -10.019 1.00 98.06 90 PRO A O 1
ATOM 651 N N . PHE A 1 91 ? 0.319 -13.408 -11.170 1.00 97.94 91 PHE A N 1
ATOM 652 C CA . PHE A 1 91 ? 1.449 -12.702 -11.753 1.00 97.94 91 PHE A CA 1
ATOM 653 C C . PHE A 1 91 ? 1.482 -12.961 -13.257 1.00 97.94 91 PHE A C 1
ATOM 655 O O . PHE A 1 91 ? 1.301 -14.088 -13.714 1.00 97.94 91 PHE A O 1
ATOM 662 N N . THR A 1 92 ? 1.705 -11.912 -14.042 1.00 96.62 92 THR A N 1
ATOM 663 C CA . THR A 1 92 ? 1.869 -12.019 -15.494 1.00 96.62 92 THR A CA 1
ATOM 664 C C . THR A 1 92 ? 3.154 -11.296 -15.885 1.00 96.62 92 THR A C 1
ATOM 666 O O . THR A 1 92 ? 3.225 -10.080 -15.669 1.00 96.62 92 THR A O 1
ATOM 669 N N . PRO A 1 93 ? 4.159 -11.994 -16.444 1.00 96.38 93 PRO A N 1
ATOM 670 C CA . PRO A 1 93 ? 5.406 -11.369 -16.872 1.00 96.38 93 PRO A CA 1
ATOM 671 C C . PRO A 1 93 ? 5.213 -10.559 -18.163 1.00 96.38 93 PRO A C 1
ATOM 673 O O . PRO A 1 93 ? 4.123 -10.518 -18.748 1.00 96.38 93 PRO A O 1
ATOM 676 N N . GLY A 1 94 ? 6.284 -9.924 -18.624 1.00 96.00 94 GLY A N 1
ATOM 677 C CA . GLY A 1 94 ? 6.349 -9.171 -19.873 1.00 96.00 94 GLY A CA 1
ATOM 678 C C . GLY A 1 94 ? 6.521 -7.667 -19.689 1.00 96.00 94 GLY A C 1
ATOM 679 O O . GLY A 1 94 ? 6.402 -6.940 -20.671 1.00 96.00 94 GLY A O 1
ATOM 680 N N . ARG A 1 95 ? 6.790 -7.184 -18.468 1.00 98.12 95 ARG A N 1
ATOM 681 C CA . ARG A 1 95 ? 7.240 -5.797 -18.286 1.00 98.12 95 ARG A CA 1
ATOM 682 C C . ARG A 1 95 ? 8.668 -5.658 -18.799 1.00 98.12 95 ARG A C 1
ATOM 684 O O . ARG A 1 95 ? 9.447 -6.607 -18.728 1.00 98.12 95 ARG A O 1
ATOM 691 N N . ALA A 1 96 ? 9.018 -4.473 -19.272 1.00 97.00 96 ALA A N 1
ATOM 692 C CA . ALA A 1 96 ? 10.367 -4.137 -19.711 1.00 97.00 96 ALA A CA 1
ATOM 693 C C . ALA A 1 96 ? 11.016 -3.133 -18.753 1.00 97.00 96 ALA A C 1
ATOM 695 O O . ALA A 1 96 ? 10.339 -2.512 -17.934 1.00 97.00 96 ALA A O 1
ATOM 696 N N . ASP A 1 97 ? 12.327 -2.962 -18.882 1.00 97.75 97 ASP A N 1
ATOM 697 C CA . ASP A 1 97 ? 13.110 -1.983 -18.137 1.00 97.75 97 ASP A CA 1
ATOM 698 C C . ASP A 1 97 ? 13.429 -0.798 -19.057 1.00 97.75 97 ASP A C 1
ATOM 700 O O . ASP A 1 97 ? 14.169 -0.955 -20.021 1.00 97.75 97 ASP A O 1
ATOM 704 N N . ALA A 1 98 ? 12.882 0.383 -18.764 1.00 97.69 98 ALA A N 1
ATOM 705 C CA . ALA A 1 98 ? 13.181 1.609 -19.509 1.00 97.69 98 ALA A CA 1
ATOM 706 C C . ALA A 1 98 ? 14.527 2.195 -19.068 1.00 97.69 98 ALA A C 1
ATOM 708 O O . ALA A 1 98 ? 14.938 1.972 -17.924 1.00 97.69 98 ALA A O 1
ATOM 709 N N . THR A 1 99 ? 15.192 2.971 -19.918 1.00 97.56 99 THR A N 1
ATOM 710 C CA . THR A 1 99 ? 16.441 3.667 -19.565 1.00 97.56 99 THR A CA 1
ATOM 711 C C . THR A 1 99 ? 16.193 5.093 -19.060 1.00 97.56 99 THR A C 1
ATOM 713 O O . THR A 1 99 ? 15.069 5.611 -19.087 1.00 97.56 99 THR A O 1
ATOM 716 N N . GLN A 1 100 ? 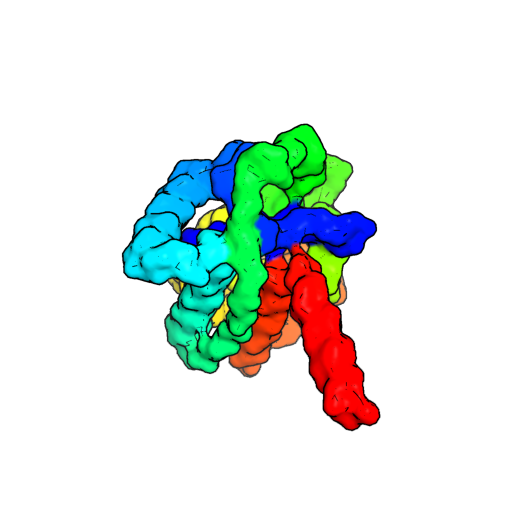17.245 5.743 -18.550 1.00 97.69 100 GLN A N 1
ATOM 717 C CA . GLN A 1 100 ? 17.149 7.135 -18.103 1.00 97.69 100 GLN A CA 1
ATOM 718 C C . GLN A 1 100 ? 16.921 8.090 -19.283 1.00 97.69 100 GLN A C 1
ATOM 720 O O . GLN A 1 100 ? 16.203 9.072 -19.127 1.00 97.69 100 GLN A O 1
ATOM 725 N N . GLU A 1 101 ? 17.476 7.778 -20.453 1.00 96.81 101 GLU A N 1
ATOM 726 C CA . GLU A 1 101 ? 17.321 8.533 -21.701 1.00 96.81 101 GLU A CA 1
ATOM 727 C C . GLU A 1 101 ? 15.882 8.450 -22.236 1.00 96.81 101 GLU A C 1
ATOM 729 O O . GLU A 1 101 ? 15.373 9.404 -22.813 1.00 96.81 101 GLU A O 1
ATOM 734 N N . GLU A 1 102 ? 15.189 7.339 -21.971 1.00 95.25 102 GLU A N 1
ATOM 735 C CA . GLU A 1 102 ? 13.767 7.131 -22.284 1.00 95.25 102 GLU A CA 1
ATOM 736 C C . GLU A 1 102 ? 12.817 7.724 -21.218 1.00 95.25 102 GLU A C 1
ATOM 738 O O . GLU A 1 102 ? 11.618 7.404 -21.178 1.00 95.25 102 GLU A O 1
ATOM 743 N N . THR A 1 103 ? 13.340 8.533 -20.290 1.00 95.19 103 THR A N 1
ATOM 744 C CA . THR A 1 103 ? 12.592 9.084 -19.154 1.00 95.19 103 THR A CA 1
ATOM 745 C C . THR A 1 103 ? 12.751 10.600 -19.068 1.00 95.19 103 THR A C 1
ATOM 747 O O . THR A 1 103 ? 13.770 11.119 -18.620 1.00 95.19 103 THR A O 1
ATOM 750 N N . GLU A 1 104 ? 11.687 11.312 -19.433 1.00 94.00 104 GLU A N 1
ATOM 751 C CA . GLU A 1 104 ? 11.595 12.771 -19.333 1.00 94.00 104 GLU A CA 1
ATOM 752 C C . GLU A 1 104 ? 11.359 13.210 -17.873 1.00 94.00 104 GLU A C 1
ATOM 754 O O . GLU A 1 104 ? 10.255 13.088 -17.331 1.00 94.00 104 GLU A O 1
ATOM 759 N N . VAL A 1 105 ? 12.409 13.699 -17.213 1.00 94.56 105 VAL A N 1
ATOM 760 C CA . VAL A 1 105 ? 12.441 13.925 -15.758 1.00 94.56 105 VAL A CA 1
ATOM 761 C C . VAL A 1 105 ? 11.376 14.922 -15.295 1.00 94.56 105 VAL A C 1
ATOM 763 O O . VAL A 1 105 ? 10.652 14.655 -14.332 1.00 94.56 105 VAL A O 1
ATOM 766 N N . GLU A 1 106 ? 11.249 16.046 -15.993 1.00 92.75 106 GLU A N 1
ATOM 767 C CA . GLU A 1 106 ? 10.325 17.143 -15.690 1.00 92.75 106 GLU A CA 1
ATOM 768 C C . GLU A 1 106 ? 8.873 16.667 -15.756 1.00 92.75 106 GLU A C 1
ATOM 770 O O . GLU A 1 106 ? 8.041 16.988 -14.909 1.00 92.75 106 GLU A O 1
ATOM 775 N N . SER A 1 107 ? 8.584 15.825 -16.739 1.00 91.00 107 SER A N 1
ATOM 776 C CA . SER A 1 107 ? 7.261 15.273 -16.983 1.00 91.00 107 SER A CA 1
ATOM 777 C C . SER A 1 107 ? 6.863 14.248 -15.916 1.00 91.00 107 SER A C 1
ATOM 779 O O . SER A 1 107 ? 5.706 14.208 -15.493 1.00 91.00 107 SER A O 1
ATOM 781 N N . PHE A 1 108 ? 7.815 13.445 -15.425 1.00 91.44 108 PHE A N 1
ATOM 782 C CA . PHE A 1 108 ? 7.582 12.513 -14.317 1.00 91.44 108 PHE A CA 1
ATOM 783 C C . PHE A 1 108 ? 7.420 13.215 -12.966 1.00 91.44 108 PHE A C 1
ATOM 785 O O . PHE A 1 108 ? 6.751 12.665 -12.093 1.00 91.44 108 PHE A O 1
ATOM 792 N N . ALA A 1 109 ? 7.953 14.427 -12.779 1.00 90.44 109 ALA A N 1
ATOM 793 C CA . ALA A 1 109 ? 7.799 15.171 -11.526 1.00 90.44 109 ALA A CA 1
ATOM 794 C C . ALA A 1 109 ? 6.322 15.433 -11.159 1.00 90.44 109 ALA A C 1
ATOM 796 O O . ALA A 1 109 ? 5.974 15.448 -9.980 1.00 90.44 109 ALA A O 1
ATOM 797 N N . PHE A 1 110 ? 5.426 15.541 -12.149 1.00 92.12 110 PHE A N 1
ATOM 798 C CA . PHE A 1 110 ? 3.977 15.681 -11.931 1.00 92.12 110 PHE A CA 1
ATOM 799 C C . PHE A 1 110 ? 3.290 14.420 -11.384 1.00 92.12 110 PHE A C 1
ATOM 801 O O . PHE A 1 110 ? 2.124 14.486 -10.992 1.00 92.12 110 PHE A O 1
ATOM 808 N N . LEU A 1 111 ? 3.977 13.275 -11.382 1.00 94.50 111 LEU A N 1
ATOM 809 C CA . LEU A 1 111 ? 3.478 12.020 -10.819 1.00 94.50 111 LEU A CA 1
ATOM 810 C C . LEU A 1 111 ? 3.858 11.848 -9.339 1.00 94.50 111 LEU A C 1
ATOM 812 O O . LEU A 1 111 ? 3.368 10.914 -8.700 1.00 94.50 111 LEU A O 1
ATOM 816 N N . GLU A 1 112 ? 4.700 12.728 -8.783 1.00 96.00 112 GLU A N 1
ATOM 817 C CA . GLU A 1 112 ? 5.051 12.688 -7.365 1.00 96.00 112 GLU A CA 1
ATOM 818 C C . GLU A 1 112 ? 3.829 13.067 -6.505 1.00 96.00 112 GLU A C 1
ATOM 820 O O . GLU A 1 112 ? 3.310 14.185 -6.619 1.00 96.00 112 GLU A O 1
ATOM 825 N N . PRO A 1 113 ? 3.353 12.178 -5.616 1.00 94.25 113 PRO A N 1
ATOM 826 C CA . PRO A 1 113 ? 2.157 12.450 -4.833 1.00 94.25 113 PRO A CA 1
ATOM 827 C C . PRO A 1 113 ? 2.398 13.579 -3.822 1.00 94.25 113 PRO A C 1
ATOM 829 O O . PRO A 1 113 ? 3.408 13.628 -3.118 1.00 94.25 113 PRO A O 1
ATOM 832 N N . LYS A 1 114 ? 1.432 14.497 -3.714 1.00 94.19 114 LYS A N 1
ATOM 833 C CA . LYS A 1 114 ? 1.420 15.539 -2.667 1.00 94.19 114 LYS A CA 1
ATOM 834 C C . LYS A 1 114 ? 0.987 14.981 -1.311 1.00 94.19 114 LYS A C 1
ATOM 836 O O . LYS A 1 114 ? 1.474 15.438 -0.275 1.00 94.19 114 LYS A O 1
ATOM 841 N N . ALA A 1 115 ? 0.088 14.006 -1.353 1.00 95.38 115 ALA A N 1
ATOM 842 C CA . ALA A 1 115 ? -0.283 13.117 -0.272 1.00 95.38 115 ALA A CA 1
ATOM 843 C C . ALA A 1 115 ? -0.613 11.748 -0.883 1.00 95.38 115 ALA A C 1
ATOM 845 O O . ALA A 1 115 ? -1.054 11.659 -2.028 1.00 95.38 115 ALA A O 1
ATOM 846 N N . ASP A 1 116 ? -0.365 10.686 -0.130 1.00 97.06 116 ASP A N 1
ATOM 847 C CA . ASP A 1 116 ? -0.697 9.318 -0.507 1.00 97.06 116 ASP A CA 1
ATOM 848 C C . ASP A 1 116 ? -1.281 8.617 0.720 1.00 97.06 116 ASP A C 1
ATOM 850 O O . ASP A 1 116 ? -0.554 8.102 1.575 1.00 97.06 116 ASP A O 1
ATOM 854 N N . GLY A 1 117 ? -2.612 8.628 0.821 1.00 97.38 117 GLY A N 1
ATOM 855 C CA . GLY A 1 117 ? -3.319 8.020 1.946 1.00 97.38 117 GLY A CA 1
ATOM 856 C C . GLY A 1 117 ? -3.126 6.501 2.030 1.00 97.38 117 GLY A C 1
ATOM 857 O O . GLY A 1 117 ? -3.186 5.948 3.128 1.00 97.38 117 GLY A O 1
ATOM 858 N N . PHE A 1 118 ? -2.782 5.821 0.928 1.00 98.50 118 PHE A N 1
ATOM 859 C CA . PHE A 1 118 ? -2.442 4.395 0.960 1.00 98.50 118 PHE A CA 1
ATOM 860 C C . PHE A 1 118 ? -1.127 4.137 1.697 1.00 98.50 118 PHE A C 1
ATOM 862 O O . PHE A 1 118 ? -1.018 3.129 2.387 1.00 98.50 118 PHE A O 1
ATOM 869 N N . ARG A 1 119 ? -0.170 5.071 1.632 1.00 98.31 119 ARG A N 1
ATOM 870 C CA . ARG A 1 119 ? 1.104 5.035 2.377 1.00 98.31 119 ARG A CA 1
ATOM 871 C C . ARG A 1 119 ? 1.114 5.888 3.650 1.00 98.31 119 ARG A C 1
ATOM 873 O O . ARG A 1 119 ? 2.154 6.010 4.290 1.00 98.31 119 ARG A O 1
ATOM 880 N N . ASN A 1 120 ? -0.020 6.481 4.021 1.00 97.75 120 ASN A N 1
ATOM 881 C CA . ASN A 1 120 ? -0.119 7.423 5.140 1.00 97.75 120 ASN A CA 1
ATOM 882 C C . ASN A 1 120 ? 0.902 8.580 5.048 1.00 97.75 120 ASN A C 1
ATOM 884 O O . ASN A 1 120 ? 1.472 9.024 6.040 1.00 97.75 120 ASN A O 1
ATOM 888 N N . TYR A 1 121 ? 1.133 9.068 3.828 1.00 97.38 121 TYR A N 1
ATOM 889 C CA . TYR A 1 121 ? 2.134 10.083 3.523 1.00 97.38 121 TYR A CA 1
ATOM 890 C C . TYR A 1 121 ? 1.502 11.436 3.199 1.00 97.38 121 TYR A C 1
ATOM 892 O O . TYR A 1 121 ? 0.536 11.509 2.438 1.00 97.38 121 TYR A O 1
ATOM 900 N N . VAL A 1 122 ? 2.089 12.519 3.711 1.00 95.38 122 VAL A N 1
ATOM 901 C CA . VAL A 1 122 ? 1.660 13.896 3.441 1.00 95.38 122 VAL A CA 1
ATOM 902 C C . VAL A 1 122 ? 2.887 14.793 3.308 1.00 95.38 122 VAL A C 1
ATOM 904 O O . VAL A 1 122 ? 3.755 14.778 4.175 1.00 95.38 122 VAL A O 1
ATOM 907 N N . ARG A 1 123 ? 2.941 15.607 2.247 1.00 93.06 123 ARG A N 1
ATOM 908 C CA . ARG A 1 123 ? 4.032 16.567 2.009 1.00 93.06 123 ARG A CA 1
ATOM 909 C C . ARG A 1 123 ? 3.544 18.008 1.923 1.00 93.06 123 ARG A C 1
ATOM 911 O O . ARG A 1 123 ? 3.939 18.854 2.714 1.00 93.06 123 ARG A O 1
ATOM 918 N N . LYS A 1 124 ? 2.716 18.301 0.920 1.00 90.50 124 LYS A N 1
ATOM 919 C CA . LYS A 1 124 ? 2.154 19.637 0.650 1.00 90.50 124 LYS A CA 1
ATOM 920 C C . LYS A 1 124 ? 0.712 19.471 0.169 1.00 90.50 124 LYS A C 1
ATOM 922 O O . LYS A 1 124 ? 0.450 19.626 -1.029 1.00 90.50 124 LYS A O 1
ATOM 927 N N . PRO A 1 125 ? -0.196 19.040 1.062 1.00 92.69 125 PRO A N 1
ATOM 928 C CA . PRO A 1 125 ? -1.571 18.759 0.687 1.00 92.69 125 PRO A CA 1
ATOM 929 C C . PRO A 1 125 ? -2.259 20.057 0.245 1.00 92.69 125 PRO A C 1
ATOM 931 O O . PRO A 1 125 ? -2.066 21.111 0.840 1.00 92.69 125 PRO A O 1
ATOM 934 N N . ILE A 1 126 ? -3.044 19.973 -0.827 1.00 94.25 126 ILE A N 1
ATOM 935 C CA . ILE A 1 126 ? -3.864 21.083 -1.359 1.00 94.25 126 ILE A CA 1
ATOM 936 C C . ILE A 1 126 ? -5.362 20.941 -1.034 1.00 94.25 126 ILE A C 1
ATOM 938 O O . ILE A 1 126 ? -6.160 21.778 -1.429 1.00 94.25 126 ILE A O 1
ATOM 942 N N . MET A 1 127 ? -5.723 19.852 -0.362 1.00 95.12 127 MET A N 1
ATOM 943 C CA . MET A 1 127 ? -7.060 19.487 0.115 1.00 95.12 127 MET A CA 1
ATOM 944 C C . MET A 1 127 ? -6.871 18.549 1.317 1.00 95.12 127 MET A C 1
ATOM 946 O O . MET A 1 127 ? -5.723 18.235 1.662 1.00 95.12 127 MET A O 1
ATOM 950 N N . SER A 1 128 ? -7.943 18.112 1.974 1.00 94.94 128 SER A N 1
ATOM 951 C CA . SER A 1 128 ? -7.822 17.190 3.108 1.00 94.94 128 SER A CA 1
ATOM 952 C C . SER A 1 128 ? -7.213 15.843 2.690 1.00 94.94 128 SER A C 1
ATOM 954 O O . SER A 1 128 ? -7.174 15.473 1.514 1.00 94.94 128 SER A O 1
ATOM 956 N N . VAL A 1 129 ? -6.676 15.102 3.657 1.00 95.62 129 VAL A N 1
ATOM 957 C CA . VAL A 1 129 ? -5.952 13.849 3.390 1.00 95.62 129 VAL A CA 1
ATOM 958 C C . VAL A 1 129 ? -6.891 12.762 2.867 1.00 95.62 129 VAL A C 1
ATOM 960 O O . VAL A 1 129 ? -6.515 11.993 1.986 1.00 95.62 129 VAL A O 1
ATOM 963 N N . GLU A 1 130 ? -8.120 12.719 3.368 1.00 96.19 130 GLU A N 1
ATOM 964 C CA . GLU A 1 130 ? -9.178 11.837 2.886 1.00 96.19 130 GLU A CA 1
ATOM 965 C C . GLU A 1 130 ? -9.659 12.203 1.472 1.00 96.19 130 GLU A C 1
ATOM 967 O O . GLU A 1 130 ? -9.933 11.302 0.683 1.00 96.19 130 GLU A O 1
ATOM 972 N N . GLU A 1 131 ? -9.685 13.488 1.101 1.00 97.75 131 GLU A N 1
ATOM 973 C CA . GLU A 1 131 ? -9.972 13.907 -0.279 1.00 97.75 131 GLU A CA 1
ATOM 974 C C . GLU A 1 131 ? -8.838 13.486 -1.224 1.00 97.75 131 GLU A C 1
ATOM 976 O O . GLU A 1 131 ? -9.108 12.917 -2.279 1.00 97.75 131 GLU A O 1
ATOM 981 N N . HIS A 1 132 ? -7.569 13.645 -0.815 1.00 97.50 132 HIS A N 1
ATOM 982 C CA . HIS A 1 132 ? -6.416 13.085 -1.546 1.00 97.50 132 HIS A CA 1
ATOM 983 C C . HIS A 1 132 ? -6.487 11.569 -1.689 1.00 97.50 132 HIS A C 1
ATOM 985 O O . HIS A 1 132 ? -6.123 11.038 -2.736 1.00 97.50 132 HIS A O 1
ATOM 991 N N . LEU A 1 133 ? -6.942 10.857 -0.658 1.00 98.38 133 LEU A N 1
ATOM 992 C CA . LEU A 1 133 ? -7.102 9.408 -0.719 1.00 98.38 133 LEU A CA 1
ATOM 993 C C . LEU A 1 133 ? -8.137 9.007 -1.779 1.00 98.38 133 LEU A C 1
ATOM 995 O O . LEU A 1 133 ? -7.866 8.112 -2.579 1.00 98.38 133 LEU A O 1
ATOM 999 N N . VAL A 1 134 ? -9.297 9.668 -1.804 1.00 98.50 134 VAL A N 1
ATOM 1000 C CA . VAL A 1 134 ? -10.364 9.381 -2.776 1.00 98.50 134 VAL A CA 1
ATOM 1001 C C . VAL A 1 134 ? -9.957 9.791 -4.194 1.00 98.50 134 VAL A C 1
ATOM 1003 O O . VAL A 1 134 ? -10.153 9.008 -5.122 1.00 98.50 134 VAL A O 1
ATOM 1006 N N . ASP A 1 135 ? -9.330 10.957 -4.370 1.00 98.06 135 ASP A N 1
ATOM 1007 C CA . ASP A 1 135 ? -8.778 11.398 -5.659 1.00 98.06 135 ASP A CA 1
ATOM 1008 C C . ASP A 1 135 ? -7.746 10.393 -6.189 1.00 98.06 135 ASP A C 1
ATOM 1010 O O . ASP A 1 135 ? -7.828 9.924 -7.326 1.00 98.06 135 ASP A O 1
ATOM 1014 N N . ARG A 1 136 ? -6.829 9.935 -5.327 1.00 97.81 136 ARG A N 1
ATOM 1015 C CA . ARG A 1 136 ? -5.849 8.913 -5.708 1.00 97.81 136 ARG A CA 1
ATOM 1016 C C . ARG A 1 136 ? -6.503 7.581 -6.056 1.00 97.81 136 ARG A C 1
ATOM 1018 O O . ARG A 1 136 ? -6.061 6.925 -6.997 1.00 97.81 136 ARG A O 1
ATOM 1025 N N . ALA A 1 137 ? -7.538 7.178 -5.324 1.00 98.50 137 ALA A N 1
ATOM 1026 C CA . ALA A 1 137 ? -8.295 5.971 -5.629 1.00 98.50 137 ALA A CA 1
ATOM 1027 C C . ALA A 1 137 ? -8.955 6.056 -7.011 1.00 98.50 137 ALA A C 1
ATOM 1029 O O . ALA A 1 137 ? -8.889 5.092 -7.771 1.00 98.50 137 ALA A O 1
ATOM 1030 N N . GLN A 1 138 ? -9.506 7.220 -7.367 1.00 98.50 138 GLN A N 1
ATOM 1031 C CA . GLN A 1 138 ? -10.082 7.471 -8.687 1.00 98.50 138 GLN A CA 1
ATOM 1032 C C . GLN A 1 138 ? -9.028 7.350 -9.796 1.00 98.50 138 GLN A C 1
ATOM 1034 O O . GLN A 1 138 ? -9.274 6.667 -10.790 1.00 98.50 138 GLN A O 1
ATOM 1039 N N . LEU A 1 139 ? -7.836 7.929 -9.608 1.00 98.19 139 LEU A N 1
ATOM 1040 C CA . LEU A 1 139 ? -6.737 7.812 -10.574 1.00 98.19 139 LEU A CA 1
ATOM 1041 C C . LEU A 1 139 ? -6.246 6.364 -10.732 1.00 98.19 139 LEU A C 1
ATOM 1043 O O . LEU A 1 139 ? -5.829 5.978 -11.819 1.00 98.19 139 LEU A O 1
ATOM 1047 N N . LEU A 1 140 ? -6.316 5.556 -9.674 1.00 98.50 140 LEU A N 1
ATOM 1048 C CA . LEU A 1 140 ? -6.005 4.122 -9.705 1.00 98.50 140 LEU A CA 1
ATOM 1049 C C . LEU A 1 140 ? -7.191 3.251 -10.164 1.00 98.50 140 LEU A C 1
ATOM 1051 O O . LEU A 1 140 ? -7.131 2.025 -10.065 1.00 98.50 140 LEU A O 1
ATOM 1055 N N . GLU A 1 141 ? -8.265 3.876 -10.657 1.00 98.38 141 GLU A N 1
ATOM 1056 C CA . GLU A 1 141 ? -9.491 3.227 -11.132 1.00 98.38 141 GLU A CA 1
ATOM 1057 C C . GLU A 1 141 ? -10.151 2.321 -10.080 1.00 98.38 141 GLU A C 1
ATOM 1059 O O . GLU A 1 141 ? -10.789 1.319 -10.409 1.00 98.38 141 GLU A O 1
ATOM 1064 N N . LEU A 1 142 ? -9.990 2.644 -8.796 1.00 98.62 142 LEU A N 1
ATOM 1065 C CA . LEU A 1 142 ? -10.495 1.849 -7.682 1.00 98.62 142 LEU A CA 1
ATOM 1066 C C . LEU A 1 142 ? -11.933 2.230 -7.331 1.00 98.62 142 LEU A C 1
ATOM 1068 O O . LEU A 1 142 ? -12.300 3.399 -7.231 1.00 98.62 142 LEU A O 1
ATOM 1072 N N . THR A 1 143 ? -12.740 1.213 -7.067 1.00 98.75 143 THR A N 1
ATOM 1073 C CA . THR A 1 143 ? -14.045 1.358 -6.420 1.00 98.75 143 THR A CA 1
ATOM 1074 C C . THR A 1 143 ? -13.881 1.584 -4.914 1.00 98.75 143 THR A C 1
ATOM 1076 O O . THR A 1 143 ? -12.837 1.275 -4.339 1.00 98.75 143 THR A O 1
ATOM 1079 N N . ALA A 1 144 ? -14.927 2.068 -4.234 1.00 98.62 144 ALA A N 1
ATOM 1080 C CA . ALA A 1 144 ? -14.888 2.242 -2.780 1.00 98.62 144 ALA A CA 1
ATOM 1081 C C . ALA A 1 144 ? -14.549 0.937 -2.012 1.00 98.62 144 ALA A C 1
ATOM 1083 O O . ALA A 1 144 ? -13.696 0.999 -1.131 1.00 98.62 144 ALA A O 1
ATOM 1084 N N . PRO A 1 145 ? -15.096 -0.254 -2.352 1.00 98.81 145 PRO A N 1
ATOM 1085 C CA . PRO A 1 145 ? -14.680 -1.508 -1.714 1.00 98.81 145 PRO A CA 1
ATOM 1086 C C . PRO A 1 145 ? -13.208 -1.876 -1.947 1.00 98.81 145 PRO A C 1
ATOM 1088 O O . PRO A 1 145 ? -12.560 -2.377 -1.027 1.00 98.81 145 PRO A O 1
ATOM 1091 N N . GLU A 1 146 ? -12.674 -1.624 -3.148 1.00 98.88 146 GLU A N 1
ATOM 1092 C CA . GLU A 1 146 ? -11.259 -1.869 -3.468 1.00 98.88 146 GLU A CA 1
ATOM 1093 C C . GLU A 1 146 ? -10.338 -0.900 -2.714 1.00 98.88 146 GLU A C 1
ATOM 1095 O O . GLU A 1 146 ? -9.318 -1.314 -2.169 1.00 98.88 146 GLU A O 1
ATOM 1100 N N . LEU A 1 147 ? -10.721 0.377 -2.625 1.00 98.81 147 LEU A N 1
ATOM 1101 C CA . LEU A 1 147 ? -10.055 1.372 -1.787 1.00 98.81 147 LEU A CA 1
ATOM 1102 C C . LEU A 1 147 ? -10.015 0.911 -0.323 1.00 98.81 147 LEU A C 1
ATOM 1104 O O . LEU A 1 147 ? -8.940 0.878 0.277 1.00 98.81 147 LEU A O 1
ATOM 1108 N N . THR A 1 148 ? -11.164 0.518 0.236 1.00 98.88 148 THR A N 1
ATOM 1109 C CA . THR A 1 148 ? -11.273 0.052 1.624 1.00 98.88 148 THR A CA 1
ATOM 1110 C C . THR A 1 148 ? -10.341 -1.123 1.884 1.00 98.88 148 THR A C 1
ATOM 1112 O O . THR A 1 148 ? -9.520 -1.058 2.800 1.00 98.88 148 THR A O 1
ATOM 1115 N N . VAL A 1 149 ? -10.424 -2.181 1.070 1.00 98.69 149 VAL A N 1
ATOM 1116 C CA . VAL A 1 149 ? -9.626 -3.393 1.292 1.00 98.69 149 VAL A CA 1
ATOM 1117 C C . VAL A 1 149 ? -8.127 -3.123 1.137 1.00 98.69 149 VAL A C 1
ATOM 1119 O O . VAL A 1 149 ? -7.335 -3.620 1.939 1.00 98.69 149 VAL A O 1
ATOM 1122 N N . LEU A 1 150 ? -7.732 -2.282 0.169 1.00 98.88 150 LEU A N 1
ATOM 1123 C CA . LEU A 1 150 ? -6.335 -1.903 -0.037 1.00 98.88 150 LEU A CA 1
ATOM 1124 C C . LEU A 1 150 ? -5.772 -1.141 1.158 1.00 98.88 150 LEU A C 1
ATOM 1126 O O . LEU A 1 150 ? -4.696 -1.502 1.621 1.00 98.88 150 LEU A O 1
ATOM 1130 N N . VAL A 1 151 ? -6.476 -0.142 1.701 1.00 98.81 151 VAL A N 1
ATOM 1131 C CA . VAL A 1 151 ? -5.977 0.591 2.879 1.00 98.81 151 VAL A CA 1
ATOM 1132 C C . VAL A 1 151 ? -5.759 -0.362 4.054 1.00 98.81 151 VAL A C 1
ATOM 1134 O O . VAL A 1 151 ? -4.662 -0.384 4.614 1.00 98.81 151 VAL A O 1
ATOM 1137 N N . GLY A 1 152 ? -6.744 -1.207 4.375 1.00 98.56 152 GLY A N 1
ATOM 1138 C CA . GLY A 1 152 ? -6.617 -2.164 5.479 1.00 98.56 152 GLY A CA 1
ATOM 1139 C C . GLY A 1 152 ? -5.431 -3.120 5.310 1.00 98.56 152 GLY A C 1
ATOM 1140 O O . GLY A 1 152 ? -4.640 -3.303 6.237 1.00 98.56 152 GLY A O 1
ATOM 1141 N N . GLY A 1 153 ? -5.251 -3.684 4.112 1.00 98.56 153 GLY A N 1
ATOM 1142 C CA . GLY A 1 153 ? -4.147 -4.612 3.852 1.00 98.56 153 GLY A CA 1
ATOM 1143 C C . GLY A 1 153 ? -2.780 -3.940 3.772 1.00 98.56 153 GLY A C 1
ATOM 1144 O O . GLY A 1 153 ? -1.805 -4.482 4.285 1.00 98.56 153 GLY A O 1
ATOM 1145 N N . LEU A 1 154 ? -2.684 -2.732 3.214 1.00 98.75 154 LEU A N 1
ATOM 1146 C CA . LEU A 1 154 ? -1.422 -1.989 3.166 1.00 98.75 154 LEU A CA 1
ATOM 1147 C C . LEU A 1 154 ? -0.951 -1.571 4.564 1.00 98.75 154 LEU A C 1
ATOM 1149 O O . LEU A 1 154 ? 0.251 -1.633 4.828 1.00 98.75 154 LEU A O 1
ATOM 1153 N N . ARG A 1 155 ? -1.869 -1.235 5.483 1.00 98.62 155 ARG A N 1
ATOM 1154 C CA . ARG A 1 155 ? -1.535 -1.030 6.905 1.00 98.62 155 ARG A CA 1
ATOM 1155 C C . ARG A 1 155 ? -0.996 -2.296 7.550 1.00 98.62 155 ARG A C 1
ATOM 1157 O O . ARG A 1 155 ? 0.046 -2.244 8.199 1.00 98.62 155 ARG A O 1
ATOM 1164 N N . ALA A 1 156 ? -1.648 -3.435 7.321 1.00 97.12 156 ALA A N 1
ATOM 1165 C CA . ALA A 1 156 ? -1.186 -4.724 7.829 1.00 97.12 156 ALA A CA 1
ATOM 1166 C C . ALA A 1 156 ? 0.222 -5.080 7.304 1.00 97.12 156 ALA A C 1
ATOM 1168 O O . ALA A 1 156 ? 1.067 -5.570 8.050 1.00 97.12 156 ALA A O 1
ATOM 1169 N N . LEU A 1 157 ? 0.515 -4.752 6.040 1.00 97.88 157 LEU A N 1
ATOM 1170 C CA . LEU A 1 157 ? 1.818 -4.958 5.394 1.00 97.88 157 LEU A CA 1
ATOM 1171 C C . LEU A 1 157 ? 2.860 -3.866 5.684 1.00 97.88 157 LEU A C 1
ATOM 1173 O O . LEU A 1 157 ? 3.981 -3.969 5.178 1.00 97.88 157 LEU A O 1
ATOM 1177 N N . GLN A 1 158 ? 2.514 -2.844 6.472 1.00 97.25 158 GLN A N 1
ATOM 1178 C CA . GLN A 1 158 ? 3.359 -1.680 6.766 1.00 97.25 158 GLN A CA 1
ATOM 1179 C C . GLN A 1 158 ? 3.900 -0.987 5.503 1.00 97.25 158 GLN A C 1
ATOM 1181 O O . GLN A 1 158 ? 5.060 -0.580 5.449 1.00 97.25 158 GLN A O 1
ATOM 1186 N N . VAL A 1 159 ? 3.072 -0.880 4.462 1.00 97.94 159 VAL A N 1
ATOM 1187 C CA . VAL A 1 159 ? 3.410 -0.104 3.266 1.00 97.94 159 VAL A CA 1
ATOM 1188 C C . VAL A 1 159 ? 3.201 1.380 3.570 1.00 97.94 159 VAL A C 1
ATOM 1190 O O . VAL A 1 159 ? 2.078 1.809 3.833 1.00 97.94 159 VAL A O 1
ATOM 1193 N N . GLY A 1 160 ? 4.281 2.166 3.515 1.00 95.94 160 GLY A N 1
ATOM 1194 C CA . GLY A 1 160 ? 4.281 3.575 3.908 1.00 95.94 160 GLY A CA 1
ATOM 1195 C C . GLY A 1 160 ? 4.688 3.777 5.368 1.00 95.94 160 GLY A C 1
ATOM 1196 O O . GLY A 1 160 ? 5.721 3.258 5.797 1.00 95.94 160 GLY A O 1
ATOM 1197 N N . ASP A 1 161 ? 3.932 4.564 6.132 1.00 95.88 161 ASP A N 1
ATOM 1198 C CA . ASP A 1 161 ? 4.212 4.755 7.560 1.00 95.88 161 ASP A CA 1
ATOM 1199 C C . ASP A 1 161 ? 4.075 3.431 8.339 1.00 95.88 161 ASP A C 1
ATOM 1201 O O . ASP A 1 161 ? 3.075 2.721 8.238 1.00 95.88 161 ASP A O 1
ATOM 1205 N N . ALA A 1 162 ? 5.101 3.086 9.120 1.00 94.19 162 ALA A N 1
ATOM 1206 C CA . ALA A 1 162 ? 5.178 1.807 9.825 1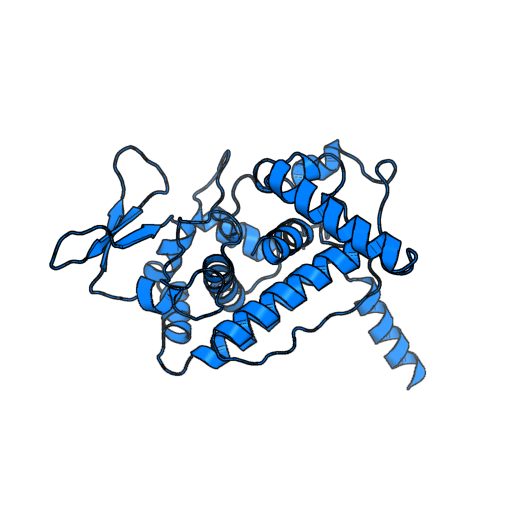.00 94.19 162 ALA A CA 1
ATOM 1207 C C . ALA A 1 162 ? 4.396 1.770 11.153 1.00 94.19 162 ALA A C 1
ATOM 1209 O O . ALA A 1 162 ? 4.357 0.715 11.792 1.00 94.19 162 ALA A O 1
ATOM 1210 N N . LYS A 1 163 ? 3.822 2.901 11.591 1.00 94.94 163 LYS A N 1
ATOM 1211 C CA . LYS A 1 163 ? 3.093 3.052 12.860 1.00 94.94 163 LYS A CA 1
ATOM 1212 C C . LYS A 1 163 ? 1.679 3.589 12.653 1.00 94.94 163 LYS A C 1
ATOM 1214 O O . LYS A 1 163 ? 0.733 3.056 13.226 1.00 94.94 163 LYS A O 1
ATOM 1219 N N . LEU A 1 164 ? 1.531 4.646 11.859 1.00 96.62 164 LEU A N 1
ATOM 1220 C CA . LEU A 1 164 ? 0.269 5.356 11.686 1.00 96.62 164 LEU A CA 1
ATOM 1221 C C . LEU A 1 164 ? -0.759 4.454 10.990 1.00 96.62 164 LEU A C 1
ATOM 1223 O O . LEU A 1 164 ? -0.529 3.984 9.876 1.00 96.62 164 LEU A O 1
ATOM 1227 N N . GLY A 1 165 ? -1.882 4.187 11.657 1.00 97.44 165 GLY A N 1
ATOM 1228 C CA . GLY A 1 165 ? -2.943 3.319 11.147 1.00 97.44 165 GLY A CA 1
ATOM 1229 C C . GLY A 1 165 ? -2.603 1.825 11.149 1.00 97.44 165 GLY A C 1
ATOM 1230 O O . GLY A 1 165 ? -3.399 1.028 10.658 1.00 97.44 165 GLY A O 1
ATOM 1231 N N . VAL A 1 166 ? -1.450 1.408 11.686 1.00 98.25 166 VAL A N 1
ATOM 1232 C CA . VAL A 1 166 ? -1.080 -0.012 11.817 1.00 98.25 166 VAL A CA 1
ATOM 1233 C C . VAL A 1 166 ? -1.774 -0.582 13.056 1.00 98.25 166 VAL A C 1
ATOM 1235 O O . VAL A 1 166 ? -1.176 -0.768 14.113 1.00 98.25 166 VAL A O 1
ATOM 1238 N N . LEU A 1 167 ? -3.084 -0.805 12.935 1.00 98.31 167 LEU A N 1
ATOM 1239 C CA . LEU A 1 167 ? -3.953 -1.258 14.025 1.00 98.31 167 LEU A CA 1
ATOM 1240 C C . LEU A 1 167 ? -3.903 -2.789 14.158 1.00 98.31 167 LEU A C 1
ATOM 1242 O O . LEU A 1 167 ? -4.898 -3.477 13.939 1.00 98.31 167 LEU A O 1
ATOM 1246 N N . THR A 1 168 ? -2.725 -3.340 14.447 1.00 97.75 168 THR A N 1
ATOM 1247 C CA . THR A 1 168 ? -2.514 -4.782 14.662 1.00 97.75 168 THR A CA 1
ATOM 1248 C C . THR A 1 168 ? -1.347 -5.027 15.617 1.00 97.75 168 THR A C 1
ATOM 1250 O O . THR A 1 168 ? -0.411 -4.233 15.698 1.00 97.75 168 THR A O 1
ATOM 1253 N N . SER A 1 169 ? -1.386 -6.153 16.328 1.00 96.75 169 SER A N 1
ATOM 1254 C CA . SER A 1 169 ? -0.266 -6.668 17.124 1.00 96.75 169 SER A CA 1
ATOM 1255 C C . SER A 1 169 ? 0.683 -7.568 16.326 1.00 96.75 169 SER A C 1
ATOM 1257 O O . SER A 1 169 ? 1.739 -7.935 16.838 1.00 96.75 169 SER A O 1
ATOM 1259 N N . THR A 1 170 ? 0.350 -7.902 15.072 1.00 97.12 170 THR A N 1
ATOM 1260 C CA . THR A 1 170 ? 1.168 -8.767 14.203 1.00 97.12 170 THR A CA 1
ATOM 1261 C C . THR A 1 170 ? 1.540 -8.098 12.868 1.00 97.12 170 THR A C 1
ATOM 1263 O O . THR A 1 170 ? 1.210 -8.622 11.800 1.00 97.12 170 THR A O 1
ATOM 1266 N N . PRO A 1 171 ? 2.248 -6.946 12.874 1.00 97.25 171 PRO A N 1
ATOM 1267 C CA . PRO A 1 171 ? 2.621 -6.259 11.638 1.00 97.25 171 PRO A CA 1
ATOM 1268 C C . PRO A 1 171 ? 3.373 -7.166 10.655 1.00 97.25 171 PRO A C 1
ATOM 1270 O O . PRO A 1 171 ? 4.217 -7.972 11.045 1.00 97.25 171 PRO A O 1
ATOM 1273 N N . GLY A 1 172 ? 3.062 -7.034 9.366 1.00 96.69 172 GLY A N 1
ATOM 1274 C CA . GLY A 1 172 ? 3.563 -7.907 8.303 1.00 96.69 172 GLY A CA 1
ATOM 1275 C C . GLY A 1 172 ? 2.712 -9.158 8.055 1.00 96.69 172 GLY A C 1
ATOM 1276 O O . GLY A 1 172 ? 3.006 -9.898 7.116 1.00 96.69 172 GLY A O 1
ATOM 1277 N N . THR A 1 173 ? 1.655 -9.371 8.841 1.00 98.25 173 THR A N 1
ATOM 1278 C CA . THR A 1 173 ? 0.667 -10.444 8.662 1.00 98.25 173 THR A CA 1
ATOM 1279 C C . THR A 1 173 ? -0.586 -9.872 8.014 1.00 98.25 173 THR A C 1
ATOM 1281 O O . THR A 1 173 ? -1.121 -8.878 8.492 1.00 98.25 173 THR A O 1
ATOM 1284 N N . LEU A 1 174 ? -1.077 -10.474 6.928 1.00 98.44 174 LEU A N 1
ATOM 1285 C CA . LEU A 1 174 ? -2.256 -9.963 6.227 1.00 98.44 174 LEU A CA 1
ATOM 1286 C C . LEU A 1 174 ? -3.538 -10.464 6.909 1.00 98.44 174 LEU A C 1
ATOM 1288 O O . LEU A 1 174 ? -4.032 -11.551 6.609 1.00 98.44 174 LEU A O 1
ATOM 1292 N N . THR A 1 175 ? -4.073 -9.654 7.819 1.00 98.31 175 THR A N 1
ATOM 1293 C CA . THR A 1 175 ? -5.319 -9.899 8.561 1.00 98.31 175 THR A CA 1
ATOM 1294 C C . THR A 1 175 ? -6.279 -8.716 8.414 1.00 98.31 175 THR A C 1
ATOM 1296 O O . THR A 1 175 ? -5.890 -7.625 7.997 1.00 98.31 175 THR A O 1
ATOM 1299 N N . ASN A 1 176 ? -7.545 -8.911 8.788 1.00 98.31 176 ASN A N 1
ATOM 1300 C CA . ASN A 1 176 ? -8.547 -7.843 8.832 1.00 98.31 176 ASN A CA 1
ATOM 1301 C C . ASN A 1 176 ? -8.490 -6.999 10.126 1.00 98.31 176 ASN A C 1
ATOM 1303 O O . ASN A 1 176 ? -9.432 -6.258 10.413 1.00 98.31 176 ASN A O 1
ATOM 1307 N N . ASP A 1 177 ? -7.394 -7.082 10.894 1.00 98.62 177 ASP A N 1
ATOM 1308 C CA . ASP A 1 177 ? -7.238 -6.420 12.198 1.00 98.62 177 ASP A CA 1
ATOM 1309 C C . ASP A 1 177 ? -7.437 -4.907 12.125 1.00 98.62 177 ASP A C 1
ATOM 1311 O O . ASP A 1 177 ? -7.970 -4.321 13.066 1.00 98.62 177 ASP A O 1
ATOM 1315 N N . PHE A 1 178 ? -7.063 -4.278 11.002 1.00 98.75 178 PHE A N 1
ATOM 1316 C CA . PHE A 1 178 ? -7.304 -2.853 10.784 1.00 98.75 178 PHE A CA 1
ATOM 1317 C C . PHE A 1 178 ? -8.771 -2.491 11.039 1.00 98.75 178 PHE A C 1
ATOM 1319 O O . PHE A 1 178 ? -9.054 -1.581 11.813 1.00 98.75 178 PHE A O 1
ATOM 1326 N N . PHE A 1 179 ? -9.709 -3.236 10.449 1.00 98.88 179 PHE A N 1
ATOM 1327 C CA . PHE A 1 179 ? -11.138 -2.962 10.591 1.00 98.88 179 PHE A CA 1
ATOM 1328 C C . PHE A 1 179 ? -11.664 -3.365 11.963 1.00 98.88 179 PHE A C 1
ATOM 1330 O O . PHE A 1 179 ? -12.417 -2.605 12.566 1.00 98.88 179 PHE A O 1
ATOM 1337 N N . VAL A 1 180 ? -11.233 -4.521 12.479 1.00 98.75 180 VAL A N 1
ATOM 1338 C CA . VAL A 1 180 ? -11.630 -5.004 13.812 1.00 98.75 180 VAL A CA 1
ATOM 1339 C C . VAL A 1 180 ? -11.273 -3.971 14.883 1.00 98.75 180 VAL A C 1
ATOM 1341 O O . VAL A 1 180 ? -12.118 -3.597 15.693 1.00 98.75 180 VAL A O 1
ATOM 1344 N N . ASN A 1 181 ? -10.043 -3.456 14.857 1.00 98.75 181 ASN A N 1
ATOM 1345 C CA . ASN A 1 181 ? -9.556 -2.498 15.847 1.00 98.75 181 ASN A CA 1
ATOM 1346 C C . ASN A 1 181 ? -10.050 -1.066 15.598 1.00 98.75 181 ASN A C 1
ATOM 1348 O O . ASN A 1 181 ? -10.217 -0.312 16.554 1.00 98.75 181 ASN A O 1
ATOM 1352 N N . LEU A 1 182 ? -10.306 -0.677 14.344 1.00 98.69 182 LEU A N 1
ATOM 1353 C CA . LEU A 1 182 ? -10.906 0.622 14.023 1.00 98.69 182 LEU A CA 1
ATOM 1354 C C . LEU A 1 182 ? -12.347 0.727 14.542 1.00 98.69 182 LEU A C 1
ATOM 1356 O O . LEU A 1 182 ? -12.754 1.786 15.021 1.00 98.69 182 LEU A O 1
ATOM 1360 N N . LEU A 1 183 ? -13.114 -0.361 14.427 1.00 98.69 183 LEU A N 1
ATOM 1361 C CA . LEU A 1 183 ? -14.529 -0.424 14.800 1.00 98.69 183 LEU A CA 1
ATOM 1362 C C . LEU A 1 183 ? -14.755 -0.789 16.275 1.00 98.69 183 LEU A C 1
ATOM 1364 O O . LEU A 1 183 ? -15.893 -0.733 16.744 1.00 98.69 183 LEU A O 1
ATOM 1368 N N . ASP A 1 184 ? -13.693 -1.125 17.011 1.00 98.44 184 ASP A N 1
ATOM 1369 C CA . ASP A 1 184 ? -13.746 -1.395 18.445 1.00 98.44 184 ASP A CA 1
ATOM 1370 C C . ASP A 1 184 ? -14.186 -0.147 19.224 1.00 98.44 184 ASP A C 1
ATOM 1372 O O . ASP A 1 184 ? -13.427 0.804 19.435 1.00 98.44 184 ASP A O 1
ATOM 1376 N N . MET A 1 185 ? -15.422 -0.183 19.725 1.00 98.12 185 MET A N 1
ATOM 1377 C CA . MET A 1 185 ? -15.988 0.886 20.546 1.00 98.12 185 MET A CA 1
ATOM 1378 C C . MET A 1 185 ? -15.296 1.033 21.906 1.00 98.12 185 MET A C 1
ATOM 1380 O O . MET A 1 185 ? -15.484 2.060 22.553 1.00 98.12 185 MET A O 1
ATOM 1384 N N . GLY A 1 186 ? -14.476 0.069 22.337 1.00 98.06 186 GLY A N 1
ATOM 1385 C CA . GLY A 1 186 ? -13.581 0.201 23.487 1.00 98.06 186 GLY A CA 1
ATOM 1386 C C . GLY A 1 186 ? -12.456 1.218 23.272 1.00 98.06 186 GLY A C 1
ATOM 1387 O O . GLY A 1 186 ? -11.852 1.665 24.246 1.00 98.06 186 GLY A O 1
ATOM 1388 N N . THR A 1 187 ? -12.212 1.640 22.029 1.00 98.50 187 THR A N 1
ATOM 1389 C CA . THR A 1 187 ? -11.227 2.666 21.678 1.00 98.50 187 THR A CA 1
ATOM 1390 C C . THR A 1 187 ? -11.918 4.017 21.435 1.00 98.50 187 THR A C 1
ATOM 1392 O O . THR A 1 187 ? -12.949 4.113 20.767 1.00 98.50 187 THR A O 1
ATOM 1395 N N . GLN A 1 188 ? -11.365 5.094 21.994 1.00 98.06 188 GLN A N 1
ATOM 1396 C CA . GLN A 1 188 ? -11.787 6.473 21.756 1.00 98.06 188 GLN A CA 1
ATOM 1397 C C . GLN A 1 188 ? -10.696 7.233 21.010 1.00 98.06 188 GLN A C 1
ATOM 1399 O O . GLN A 1 188 ? -9.551 7.276 21.452 1.00 98.06 188 GLN A O 1
ATOM 1404 N N . TRP A 1 189 ? -11.078 7.868 19.905 1.00 98.12 189 TRP A N 1
ATOM 1405 C CA . TRP A 1 189 ? -10.175 8.647 19.067 1.00 98.12 189 TRP A CA 1
ATOM 1406 C C . TRP A 1 189 ? -10.234 10.131 19.419 1.00 98.12 189 TRP A C 1
ATOM 1408 O O . TRP A 1 189 ? -11.314 10.718 19.495 1.00 98.12 189 TRP A O 1
ATOM 1418 N N . THR A 1 190 ? -9.068 10.744 19.608 1.00 96.94 190 THR A N 1
ATOM 1419 C CA . THR A 1 190 ? -8.921 12.183 19.870 1.00 96.94 190 THR A CA 1
ATOM 1420 C C . THR A 1 190 ? -7.821 12.770 18.997 1.00 96.94 190 THR A C 1
ATOM 1422 O O . THR A 1 190 ? -6.759 12.163 18.859 1.00 96.94 190 THR A O 1
ATOM 1425 N N . ALA A 1 191 ? -8.059 13.951 18.424 1.00 96.06 191 ALA A N 1
ATOM 1426 C CA . ALA A 1 191 ? -7.030 14.682 17.687 1.00 96.06 191 ALA A CA 1
ATOM 1427 C C . ALA A 1 191 ? -5.889 15.099 18.625 1.00 96.06 191 ALA A C 1
ATOM 1429 O O . ALA A 1 191 ? -6.131 15.499 19.767 1.00 96.06 191 ALA A O 1
ATOM 1430 N N . VAL A 1 192 ? -4.651 15.028 18.140 1.00 94.31 192 VAL A N 1
ATOM 1431 C CA . VAL A 1 192 ? -3.481 15.498 18.887 1.00 94.31 192 VAL A CA 1
ATOM 1432 C C . VAL A 1 192 ? -3.301 16.993 18.635 1.00 94.31 192 VAL A C 1
ATOM 1434 O O . VAL A 1 192 ? -3.077 17.421 17.504 1.00 94.31 192 VAL A O 1
ATOM 1437 N N . GLY A 1 193 ? -3.402 17.801 19.693 1.00 88.44 193 GLY A N 1
ATOM 1438 C CA . GLY A 1 193 ? -3.277 19.258 19.599 1.00 88.44 193 GLY A CA 1
ATOM 1439 C C . GLY A 1 193 ? -1.962 19.693 18.941 1.00 88.44 193 GLY A C 1
ATOM 1440 O O . GLY A 1 193 ? -0.894 19.183 19.274 1.00 88.44 193 GLY A O 1
ATOM 1441 N N . GLY A 1 194 ? -2.047 20.631 17.994 1.00 83.12 194 GLY A N 1
ATOM 1442 C CA . GLY A 1 194 ? -0.889 21.169 17.270 1.00 83.12 194 GLY A CA 1
ATOM 1443 C C . GLY A 1 194 ? -0.278 20.233 16.220 1.00 83.12 194 GLY A C 1
ATOM 1444 O O . GLY A 1 194 ? 0.765 20.567 15.661 1.00 83.12 194 GLY A O 1
ATOM 1445 N N . LYS A 1 195 ? -0.890 19.071 15.946 1.00 84.88 195 LYS A N 1
ATOM 1446 C CA . LYS A 1 195 ? -0.462 18.144 14.891 1.00 84.88 195 LYS A CA 1
ATOM 1447 C C . LYS A 1 195 ? -1.619 17.832 13.953 1.00 84.88 195 LYS A C 1
ATOM 1449 O O . LYS A 1 195 ? -2.447 16.962 14.225 1.00 84.88 195 LYS A O 1
ATOM 1454 N N . ASP A 1 196 ? -1.640 18.526 12.823 1.00 82.38 196 ASP A N 1
ATOM 1455 C CA . ASP A 1 196 ? -2.601 18.248 11.763 1.00 82.38 196 ASP A CA 1
ATOM 1456 C C . ASP A 1 196 ? -2.453 16.799 11.281 1.00 82.38 196 ASP A C 1
ATOM 1458 O O . ASP A 1 196 ? -1.344 16.282 11.137 1.00 82.38 196 ASP A O 1
ATOM 1462 N N . ASN A 1 197 ? -3.586 16.138 11.034 1.00 89.88 197 ASN A N 1
ATOM 1463 C CA . ASN A 1 197 ? -3.650 14.756 10.546 1.00 89.88 197 ASN A CA 1
ATOM 1464 C C . ASN A 1 197 ? -3.106 13.673 11.511 1.00 89.88 197 ASN A C 1
ATOM 1466 O O . ASN A 1 197 ? -2.811 12.566 11.066 1.00 89.88 197 ASN A O 1
ATOM 1470 N N . LEU A 1 198 ? -3.017 13.944 12.821 1.00 96.19 198 LEU A N 1
ATOM 1471 C CA . LEU A 1 198 ? -2.656 12.937 13.828 1.00 96.19 198 LEU A CA 1
ATOM 1472 C C . LEU A 1 198 ? -3.734 12.772 14.905 1.00 96.19 198 LEU A C 1
ATOM 1474 O O . LEU A 1 198 ? -4.172 13.733 15.538 1.00 96.19 198 LEU A O 1
ATOM 1478 N N . PHE A 1 199 ? -4.100 11.519 15.159 1.00 98.12 199 PHE A N 1
ATOM 1479 C CA . PHE A 1 199 ? -5.070 11.116 16.168 1.00 98.12 199 PHE A CA 1
ATOM 1480 C C . PHE A 1 199 ? -4.500 10.008 17.049 1.00 98.12 199 PHE A C 1
ATOM 1482 O O . PHE A 1 199 ? -3.778 9.129 16.577 1.00 98.12 199 PHE A O 1
ATOM 1489 N N . GLU A 1 200 ? -4.873 10.032 18.323 1.00 97.94 200 GLU A N 1
ATOM 1490 C CA . GLU A 1 200 ? -4.593 8.977 19.295 1.00 97.94 200 GLU A CA 1
ATOM 1491 C C . GLU A 1 200 ? -5.868 8.186 19.577 1.00 97.94 200 GLU A C 1
ATOM 1493 O O . GLU A 1 200 ? -6.909 8.769 19.886 1.00 97.94 200 GLU A O 1
ATOM 1498 N N . GLY A 1 201 ? -5.772 6.862 19.489 1.00 98.19 201 GLY A N 1
ATOM 1499 C CA . GLY A 1 201 ? -6.798 5.924 19.926 1.00 98.19 201 GLY A CA 1
ATOM 1500 C C . GLY A 1 201 ? -6.472 5.436 21.332 1.00 98.19 201 GLY A C 1
ATOM 1501 O O . GLY A 1 201 ? -5.503 4.697 21.516 1.00 98.19 201 GLY A O 1
ATOM 1502 N N . LYS A 1 202 ? -7.263 5.848 22.324 1.00 98.25 202 LYS A N 1
ATOM 1503 C CA . LYS A 1 202 ? -7.094 5.488 23.738 1.00 98.25 202 LYS A CA 1
ATOM 1504 C C . LYS A 1 202 ? -8.119 4.450 24.160 1.00 98.25 202 LYS A C 1
ATOM 1506 O O . LYS A 1 202 ? -9.275 4.517 23.752 1.00 98.25 202 LYS A O 1
ATOM 1511 N N . ASP A 1 203 ? -7.708 3.507 24.995 1.00 97.81 203 ASP A N 1
ATOM 1512 C CA . ASP A 1 203 ? -8.642 2.622 25.682 1.00 97.81 203 ASP A CA 1
ATOM 1513 C C . ASP A 1 203 ? -9.592 3.449 26.561 1.00 97.81 203 ASP A C 1
ATOM 1515 O O . ASP A 1 203 ? -9.146 4.260 27.373 1.00 97.81 203 ASP A O 1
ATOM 1519 N N . ARG A 1 204 ? -10.905 3.254 26.424 1.00 96.38 204 ARG A N 1
ATOM 1520 C CA . ARG A 1 204 ? -11.906 4.061 27.140 1.00 96.38 204 ARG A CA 1
ATOM 1521 C C . ARG A 1 204 ? -11.893 3.870 28.652 1.00 96.38 204 ARG A C 1
ATOM 1523 O O . ARG A 1 204 ? -12.357 4.757 29.360 1.00 96.38 204 ARG A O 1
ATOM 1530 N N . LYS A 1 205 ? -11.427 2.720 29.150 1.00 96.38 205 LYS A N 1
ATOM 1531 C CA . LYS A 1 205 ? -11.442 2.415 30.589 1.00 96.38 205 LYS A CA 1
ATOM 1532 C C . LYS A 1 205 ? -10.187 2.925 31.283 1.00 96.38 205 LYS A C 1
ATOM 1534 O O . LYS A 1 205 ? -10.277 3.530 32.343 1.00 96.38 205 LYS A O 1
ATOM 1539 N N . SER A 1 206 ? -9.026 2.657 30.696 1.00 96.62 206 SER A N 1
ATOM 1540 C CA . SER A 1 206 ? -7.722 2.975 31.282 1.00 96.62 206 SER A CA 1
ATOM 1541 C C . SER A 1 206 ? -7.144 4.311 30.816 1.00 96.62 206 SER A C 1
ATOM 1543 O O . SER A 1 206 ? -6.235 4.832 31.456 1.00 96.62 206 SER A O 1
ATOM 1545 N N . GLY A 1 207 ? -7.622 4.859 29.695 1.00 95.38 207 GLY A N 1
ATOM 1546 C CA . GLY A 1 207 ? -7.066 6.060 29.070 1.00 95.38 207 GLY A CA 1
ATOM 1547 C C . GLY A 1 207 ? -5.713 5.843 28.383 1.00 95.38 207 GLY A C 1
ATOM 1548 O O . GLY A 1 207 ? -5.141 6.801 27.863 1.00 95.38 207 GLY A O 1
ATOM 1549 N N . GLN A 1 208 ? -5.190 4.611 28.360 1.00 96.50 208 GLN A N 1
ATOM 1550 C CA . GLN A 1 208 ? -3.901 4.307 27.743 1.00 96.50 208 GLN A CA 1
ATOM 1551 C C . GLN A 1 208 ? -3.986 4.386 26.218 1.00 96.50 208 GLN A C 1
ATOM 1553 O O . GLN A 1 208 ? -4.921 3.864 25.606 1.00 96.50 208 GLN A O 1
ATOM 1558 N N . THR A 1 209 ? -2.989 5.013 25.596 1.00 96.88 209 THR A N 1
ATOM 1559 C CA . THR A 1 209 ? -2.870 5.070 24.137 1.00 96.88 209 THR A CA 1
ATOM 1560 C C . THR A 1 209 ? -2.588 3.676 23.584 1.00 96.88 209 THR A C 1
ATOM 1562 O O . THR A 1 209 ? -1.549 3.090 23.874 1.00 96.88 209 THR A O 1
ATOM 1565 N N . LYS A 1 210 ? -3.512 3.162 22.767 1.00 96.81 210 LYS A N 1
ATOM 1566 C CA . LYS A 1 210 ? -3.375 1.895 22.037 1.00 96.81 210 LYS A CA 1
ATOM 1567 C C . LYS A 1 210 ? -2.780 2.123 20.652 1.00 96.81 210 LYS A C 1
ATOM 1569 O O . LYS A 1 210 ? -1.907 1.377 20.227 1.00 96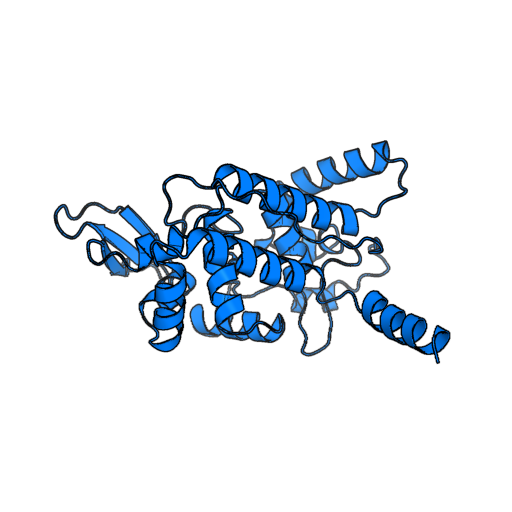.81 210 LYS A O 1
ATOM 1574 N N . TRP A 1 211 ? -3.256 3.157 19.958 1.00 98.06 211 TRP A N 1
ATOM 1575 C CA . TRP A 1 211 ? -3.000 3.352 18.533 1.00 98.06 211 TRP A CA 1
ATOM 1576 C C . TRP A 1 211 ? -2.765 4.815 18.178 1.00 98.06 211 TRP A C 1
ATOM 1578 O O . TRP A 1 211 ? -3.246 5.722 18.860 1.00 98.06 211 TRP A O 1
ATOM 1588 N N . THR A 1 212 ? -2.104 5.038 17.047 1.00 98.06 212 THR A N 1
ATOM 1589 C CA . THR A 1 212 ? -2.107 6.324 16.349 1.00 98.06 212 THR A CA 1
ATOM 1590 C C . THR A 1 212 ? -2.636 6.139 14.936 1.00 98.06 212 THR A C 1
ATOM 1592 O O . THR A 1 212 ? -2.424 5.100 14.312 1.00 98.06 212 THR A O 1
ATOM 1595 N N . ALA A 1 213 ? -3.345 7.140 14.427 1.00 98.25 213 ALA A N 1
ATOM 1596 C CA . ALA A 1 213 ? -3.969 7.094 13.111 1.00 98.25 213 ALA A CA 1
ATOM 1597 C C . ALA A 1 213 ? -4.037 8.484 12.476 1.00 98.25 213 ALA A C 1
ATOM 1599 O O . ALA A 1 213 ? -3.941 9.504 13.163 1.00 98.25 213 ALA A O 1
ATOM 1600 N N . SER A 1 214 ? -4.210 8.512 11.162 1.00 97.88 214 SER A N 1
ATOM 1601 C CA . SER A 1 214 ? -4.425 9.719 10.374 1.00 97.88 214 SER A CA 1
ATOM 1602 C C . SER A 1 214 ? -5.881 9.834 9.922 1.00 97.88 214 SER A C 1
ATOM 1604 O O . SER A 1 214 ? -6.696 8.931 10.132 1.00 97.88 214 SER A O 1
ATOM 1606 N N . ARG A 1 215 ? -6.226 10.930 9.240 1.00 97.56 215 ARG A N 1
ATOM 1607 C CA . ARG A 1 215 ? -7.539 11.061 8.593 1.00 97.56 215 ARG A CA 1
ATOM 1608 C C . ARG A 1 215 ? -7.754 10.011 7.497 1.00 97.56 215 ARG A C 1
ATOM 1610 O O . ARG A 1 215 ? -8.883 9.559 7.338 1.00 97.56 215 ARG A O 1
ATOM 1617 N N . ALA A 1 216 ? -6.693 9.564 6.811 1.00 97.88 216 ALA A N 1
ATOM 1618 C CA . ALA A 1 216 ? -6.774 8.474 5.831 1.00 97.88 216 ALA A CA 1
ATOM 1619 C C . ALA A 1 216 ? -7.202 7.143 6.465 1.00 97.88 216 ALA A C 1
ATOM 1621 O O . ALA A 1 216 ? -7.750 6.293 5.775 1.00 97.88 216 ALA A O 1
ATOM 1622 N N . ASP A 1 217 ? -6.970 6.963 7.765 1.00 98.62 217 ASP A N 1
ATOM 1623 C CA . ASP A 1 217 ? -7.371 5.761 8.493 1.00 98.62 217 ASP A CA 1
ATOM 1624 C C . ASP A 1 217 ? -8.777 5.926 9.083 1.00 98.62 217 ASP A C 1
ATOM 1626 O O . ASP A 1 217 ? -9.651 5.077 8.905 1.00 98.62 217 ASP A O 1
ATOM 1630 N N . LEU A 1 218 ? -9.020 7.049 9.768 1.00 98.56 218 LEU A N 1
ATOM 1631 C CA . LEU A 1 218 ? -10.254 7.267 10.527 1.00 98.56 218 LEU A CA 1
ATOM 1632 C C . LEU A 1 218 ? -11.471 7.577 9.655 1.00 98.56 218 LEU A C 1
ATOM 1634 O O . LEU A 1 218 ? -12.602 7.409 10.116 1.00 98.56 218 LEU A O 1
ATOM 1638 N N . ILE A 1 219 ? -11.276 7.969 8.392 1.00 98.56 219 ILE A N 1
ATOM 1639 C CA . ILE A 1 219 ? -12.386 8.165 7.453 1.00 98.56 219 ILE A CA 1
ATOM 1640 C C . ILE A 1 219 ? -13.237 6.894 7.302 1.00 98.56 219 ILE A C 1
ATOM 1642 O O . ILE A 1 219 ? -14.462 6.989 7.223 1.00 98.56 219 ILE A O 1
ATOM 1646 N N . PHE A 1 220 ? -12.623 5.708 7.387 1.00 98.75 220 PHE A N 1
ATOM 1647 C CA . PHE A 1 220 ? -13.313 4.415 7.329 1.00 98.75 220 PHE A CA 1
ATOM 1648 C C . PHE A 1 220 ? -14.142 4.100 8.582 1.00 98.75 220 PHE A C 1
ATOM 1650 O O . PHE A 1 220 ? -14.999 3.229 8.537 1.00 98.75 220 PHE A O 1
ATOM 1657 N N . GLY A 1 221 ? -13.925 4.805 9.695 1.00 98.25 221 GLY A N 1
ATOM 1658 C CA . GLY A 1 221 ? -14.753 4.706 10.901 1.00 98.25 221 GLY A CA 1
ATOM 1659 C C . GLY A 1 221 ? -15.813 5.807 11.013 1.00 98.25 221 GLY A C 1
ATOM 1660 O O . GLY A 1 221 ? -16.675 5.717 11.889 1.00 98.25 221 GLY A O 1
ATOM 1661 N N . SER A 1 222 ? -15.745 6.826 10.146 1.00 97.81 222 SER A N 1
ATOM 1662 C CA . SER A 1 222 ? -16.508 8.079 10.237 1.00 97.81 222 SER A CA 1
ATOM 1663 C C . SER A 1 222 ? -17.502 8.264 9.085 1.00 97.81 222 SER A C 1
ATOM 1665 O O . SER A 1 222 ? -18.687 8.500 9.317 1.00 97.81 222 SER A O 1
ATOM 1667 N N . HIS A 1 223 ? -17.055 8.118 7.834 1.00 98.56 223 HIS A N 1
ATOM 1668 C CA . HIS A 1 223 ? -17.914 8.290 6.663 1.00 98.56 223 HIS A CA 1
ATOM 1669 C C . HIS A 1 223 ? -18.886 7.113 6.545 1.00 98.56 223 HIS A C 1
ATOM 1671 O O . HIS A 1 223 ? -18.451 5.973 6.392 1.00 98.56 223 HIS A O 1
ATOM 1677 N N . SER A 1 224 ? -20.196 7.372 6.564 1.00 98.38 224 SER A N 1
ATOM 1678 C CA . SER A 1 224 ? -21.239 6.338 6.686 1.00 98.38 224 SER A CA 1
ATOM 1679 C C . SER A 1 224 ? -21.104 5.189 5.678 1.00 98.38 224 SER A C 1
ATOM 1681 O O . SER A 1 224 ? -21.164 4.023 6.062 1.00 98.38 224 SER A O 1
ATOM 1683 N N . GLN A 1 225 ? -20.839 5.489 4.403 1.00 98.50 225 GLN A N 1
ATOM 1684 C CA . GLN A 1 225 ? -20.656 4.455 3.376 1.00 98.50 225 GLN A CA 1
ATOM 1685 C C . GLN A 1 225 ? -19.354 3.659 3.543 1.00 98.50 225 GLN A C 1
ATOM 1687 O O . GLN A 1 225 ? -19.348 2.446 3.358 1.00 98.50 225 GLN A O 1
ATOM 1692 N N . LEU A 1 226 ? -18.246 4.318 3.903 1.00 98.62 226 LEU A N 1
ATOM 1693 C CA . LEU A 1 226 ? -16.961 3.634 4.079 1.00 98.62 226 LEU A CA 1
ATOM 1694 C C . LEU A 1 226 ? -16.961 2.805 5.361 1.00 98.62 226 LEU A C 1
ATOM 1696 O O . LEU A 1 226 ? -16.373 1.728 5.386 1.00 98.62 226 LEU A O 1
ATOM 1700 N N . ARG A 1 227 ? -17.686 3.269 6.382 1.00 98.75 227 ARG A N 1
ATOM 1701 C CA . ARG A 1 227 ? -17.942 2.526 7.608 1.00 98.75 227 ARG A CA 1
ATOM 1702 C C . ARG A 1 227 ? -18.740 1.257 7.346 1.00 98.75 227 ARG A C 1
ATOM 1704 O O . ARG A 1 227 ? -18.333 0.208 7.826 1.00 98.75 227 ARG A O 1
ATOM 1711 N N . ALA A 1 228 ? -19.792 1.314 6.531 1.00 98.75 228 ALA A N 1
ATOM 1712 C CA . ALA A 1 228 ? -20.533 0.110 6.151 1.00 98.75 228 ALA A CA 1
ATOM 1713 C C . ALA A 1 228 ? -19.626 -0.931 5.458 1.00 98.75 228 ALA A C 1
ATOM 1715 O O . ALA A 1 228 ? -19.721 -2.126 5.727 1.00 98.75 228 ALA A O 1
ATOM 1716 N N . LEU A 1 229 ? -18.690 -0.486 4.611 1.00 98.75 229 LEU A N 1
ATOM 1717 C CA . LEU A 1 229 ? -17.691 -1.371 3.996 1.00 98.75 229 LEU A CA 1
ATOM 1718 C C . LEU A 1 229 ? -16.671 -1.902 5.016 1.00 98.75 229 LEU A C 1
ATOM 1720 O O . LEU A 1 229 ? -16.292 -3.071 4.953 1.00 98.75 229 LEU A O 1
ATOM 1724 N N . ALA A 1 230 ? -16.230 -1.063 5.955 1.00 98.81 230 ALA A N 1
ATOM 1725 C CA . ALA A 1 230 ? -15.345 -1.473 7.039 1.00 98.81 230 ALA A CA 1
ATOM 1726 C C . ALA A 1 230 ? -16.005 -2.534 7.929 1.00 98.81 230 ALA A C 1
ATOM 1728 O O . ALA A 1 230 ? -15.342 -3.490 8.312 1.00 98.81 230 ALA A O 1
ATOM 1729 N N . GLU A 1 231 ? -17.303 -2.411 8.218 1.00 98.75 231 GLU A N 1
ATOM 1730 C CA . GLU A 1 231 ? -18.069 -3.378 9.016 1.00 98.75 231 GLU A CA 1
ATOM 1731 C C . GLU A 1 231 ? -18.136 -4.751 8.336 1.00 98.75 231 GLU A C 1
ATOM 1733 O O . GLU A 1 231 ? -17.961 -5.766 9.008 1.00 98.75 231 GLU A O 1
ATOM 1738 N N . VAL A 1 232 ? -18.264 -4.799 7.002 1.00 98.69 232 VAL A N 1
ATOM 1739 C CA . VAL A 1 232 ? -18.174 -6.059 6.241 1.00 98.69 232 VAL A CA 1
ATOM 1740 C C . VAL A 1 232 ? -16.816 -6.729 6.443 1.00 98.69 232 VAL A C 1
ATOM 1742 O O . VAL A 1 232 ? -16.766 -7.924 6.714 1.00 98.69 232 VAL A O 1
ATOM 1745 N N . TYR A 1 233 ? -15.709 -5.992 6.325 1.00 98.69 233 TYR A N 1
ATOM 1746 C CA . TYR A 1 233 ? -14.376 -6.582 6.495 1.00 98.69 233 TYR A CA 1
ATOM 1747 C C . TYR A 1 233 ? -13.974 -6.780 7.961 1.00 98.69 233 TYR A C 1
ATOM 1749 O O . TYR A 1 233 ? -13.097 -7.594 8.232 1.00 98.69 233 TYR A O 1
ATOM 1757 N N . GLY A 1 234 ? -14.603 -6.082 8.906 1.00 98.38 234 GLY A N 1
ATOM 1758 C CA . GLY A 1 234 ? -14.405 -6.240 10.349 1.00 98.38 234 GLY A CA 1
ATOM 1759 C C . GLY A 1 234 ? -15.193 -7.397 10.967 1.00 98.38 234 GLY A C 1
ATOM 1760 O O . GLY A 1 234 ? -14.966 -7.725 12.131 1.00 98.38 234 GLY A O 1
ATOM 1761 N N . ALA A 1 235 ? -16.097 -8.030 10.212 1.00 98.44 235 ALA A N 1
ATOM 1762 C CA . ALA A 1 235 ? -16.862 -9.178 10.680 1.00 98.44 235 ALA A CA 1
ATOM 1763 C C . 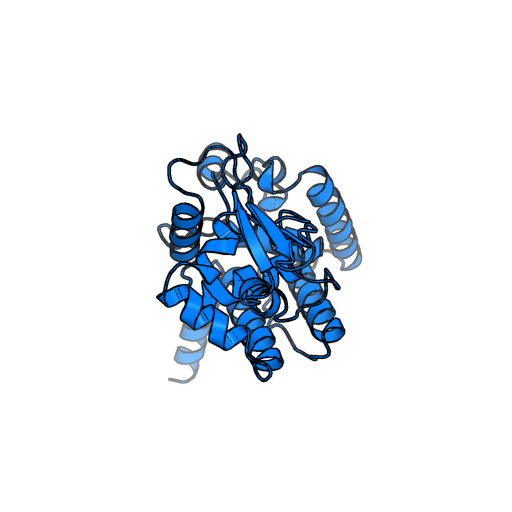ALA A 1 235 ? -15.964 -10.397 10.977 1.00 98.44 235 ALA A C 1
ATOM 1765 O O . ALA A 1 235 ? -14.892 -10.586 10.391 1.00 98.44 235 ALA A O 1
ATOM 1766 N N . SER A 1 236 ? -16.404 -11.249 11.906 1.00 97.19 236 SER A N 1
ATOM 1767 C CA . SER A 1 236 ? -15.629 -12.402 12.388 1.00 97.19 236 SER A CA 1
ATOM 1768 C C . SER A 1 236 ? -15.404 -13.484 11.324 1.00 97.19 236 SER A C 1
ATOM 1770 O O . SER A 1 236 ? -14.410 -14.210 11.391 1.00 97.19 236 SER A O 1
ATOM 1772 N N . ASP A 1 237 ? -16.281 -13.565 10.325 1.00 97.06 237 ASP A N 1
ATOM 1773 C CA . ASP A 1 237 ? -16.232 -14.484 9.184 1.00 97.06 237 ASP A CA 1
ATOM 1774 C C . ASP A 1 237 ? -15.547 -13.882 7.941 1.00 97.06 237 ASP A C 1
ATOM 1776 O O . ASP A 1 237 ? -15.332 -14.571 6.941 1.00 97.06 237 ASP A O 1
ATOM 1780 N N . ALA A 1 238 ? -15.122 -12.616 7.998 1.00 97.75 238 ALA A N 1
ATOM 1781 C CA . ALA A 1 238 ? -14.609 -11.898 6.835 1.00 97.75 238 ALA A CA 1
ATOM 1782 C C . ALA A 1 238 ? -13.124 -12.144 6.526 1.00 97.75 238 ALA A C 1
ATOM 1784 O O . ALA A 1 238 ? -12.644 -11.672 5.497 1.00 97.75 238 ALA A O 1
ATOM 1785 N N . LYS A 1 239 ? -12.379 -12.890 7.354 1.00 96.25 239 LYS A N 1
ATOM 1786 C CA . LYS A 1 239 ? -10.917 -13.073 7.203 1.00 96.25 239 LYS A CA 1
ATOM 1787 C C . LYS A 1 239 ? -10.506 -13.551 5.805 1.00 96.25 239 LYS A C 1
ATOM 1789 O O . LYS A 1 239 ? -9.676 -12.926 5.151 1.00 96.25 239 LYS A O 1
ATOM 1794 N N . ALA A 1 240 ? -11.115 -14.636 5.325 1.00 96.69 240 ALA A N 1
ATOM 1795 C CA . ALA A 1 240 ? -10.801 -15.195 4.008 1.00 96.69 240 ALA A CA 1
ATOM 1796 C C . ALA A 1 240 ? -11.257 -14.271 2.865 1.00 96.69 240 ALA A C 1
ATOM 1798 O O . ALA A 1 240 ? -10.545 -14.110 1.873 1.00 96.69 240 ALA A O 1
ATOM 1799 N N . LYS A 1 241 ? -12.424 -13.628 3.024 1.00 98.31 241 LYS A N 1
ATOM 1800 C CA . LYS A 1 241 ? -12.948 -12.647 2.064 1.00 98.31 241 LYS A CA 1
ATOM 1801 C C . LYS A 1 241 ? -12.015 -11.443 1.937 1.00 98.31 241 LYS A C 1
ATOM 1803 O O . LYS A 1 241 ? -11.678 -11.065 0.823 1.00 98.31 241 LYS A O 1
ATOM 1808 N N . PHE A 1 242 ? -11.560 -10.893 3.059 1.00 98.75 242 PHE A N 1
ATOM 1809 C CA . PHE A 1 242 ? -10.618 -9.781 3.108 1.00 98.75 242 PHE A CA 1
ATOM 1810 C C . PHE A 1 242 ? -9.327 -10.102 2.351 1.00 98.75 242 PHE A C 1
ATOM 1812 O O . PHE A 1 242 ? -8.936 -9.336 1.477 1.00 98.75 242 PHE A O 1
ATOM 1819 N N . VAL A 1 243 ? -8.698 -11.253 2.625 1.00 98.69 243 VAL A N 1
ATOM 1820 C CA . VAL A 1 243 ? -7.466 -11.654 1.925 1.00 98.69 243 VAL A CA 1
ATOM 1821 C C . VAL A 1 243 ? -7.715 -11.792 0.423 1.00 98.69 243 VAL A C 1
ATOM 1823 O O . VAL A 1 243 ? -6.952 -11.251 -0.374 1.00 98.69 243 VAL A O 1
ATOM 1826 N N . LYS A 1 244 ? -8.798 -12.465 0.019 1.00 98.69 244 LYS A N 1
ATOM 1827 C CA . LYS A 1 244 ? -9.148 -12.644 -1.397 1.00 98.69 244 LYS A CA 1
ATOM 1828 C C . LYS A 1 244 ? -9.361 -11.308 -2.113 1.00 98.69 244 LYS A C 1
ATOM 1830 O O . LYS A 1 244 ? -8.810 -11.102 -3.194 1.00 98.69 244 LYS A O 1
ATOM 1835 N N . ASP A 1 245 ? -10.136 -10.412 -1.514 1.00 98.81 245 ASP A N 1
ATOM 1836 C CA . ASP A 1 245 ? -10.468 -9.117 -2.105 1.00 98.81 245 ASP A CA 1
ATOM 1837 C C . ASP A 1 245 ? -9.242 -8.187 -2.115 1.00 98.81 245 ASP A C 1
ATOM 1839 O O . ASP A 1 245 ? -9.020 -7.477 -3.097 1.00 98.81 245 ASP A O 1
ATOM 1843 N N . PHE A 1 246 ? -8.378 -8.262 -1.094 1.00 98.88 246 PHE A N 1
ATOM 1844 C CA . PHE A 1 246 ? -7.088 -7.571 -1.080 1.00 98.88 246 PHE A CA 1
ATOM 1845 C C . PHE A 1 246 ? -6.190 -8.049 -2.222 1.00 98.88 246 PHE A C 1
ATOM 1847 O O . PHE A 1 246 ? -5.653 -7.228 -2.960 1.00 98.88 246 PHE A O 1
ATOM 1854 N N . VAL A 1 247 ? -6.051 -9.368 -2.408 1.00 98.81 247 VAL A N 1
ATOM 1855 C CA . VAL A 1 247 ? -5.262 -9.942 -3.509 1.00 98.81 247 VAL A CA 1
ATOM 1856 C C . VAL A 1 247 ? -5.804 -9.491 -4.865 1.00 98.81 247 VAL A C 1
ATOM 1858 O O . VAL A 1 247 ? -5.014 -9.132 -5.742 1.00 98.81 247 VAL A O 1
ATOM 1861 N N . ALA A 1 248 ? -7.126 -9.461 -5.045 1.00 98.88 248 ALA A N 1
ATOM 1862 C CA . ALA A 1 248 ? -7.742 -8.990 -6.282 1.00 98.88 248 ALA A CA 1
ATOM 1863 C C . ALA A 1 248 ? -7.427 -7.508 -6.552 1.00 98.88 248 ALA A C 1
ATOM 1865 O O . ALA A 1 248 ? -6.950 -7.171 -7.639 1.00 98.88 248 ALA A O 1
ATOM 1866 N N . ALA A 1 249 ? -7.613 -6.637 -5.557 1.00 98.81 249 ALA A N 1
ATOM 1867 C CA . ALA A 1 249 ? -7.346 -5.206 -5.687 1.00 98.81 249 ALA A CA 1
ATOM 1868 C C . ALA A 1 249 ? -5.845 -4.902 -5.868 1.00 98.81 249 ALA A C 1
ATOM 1870 O O . ALA A 1 249 ? -5.471 -4.091 -6.715 1.00 98.81 249 ALA A O 1
ATOM 1871 N N . TRP A 1 250 ? -4.966 -5.607 -5.149 1.00 98.88 250 TRP A N 1
ATOM 1872 C CA . TRP A 1 250 ? -3.514 -5.543 -5.334 1.00 98.88 250 TRP A CA 1
ATOM 1873 C C . TRP A 1 250 ? -3.124 -5.912 -6.768 1.00 98.88 250 TRP A C 1
ATOM 1875 O O . TRP A 1 250 ? -2.427 -5.160 -7.448 1.00 98.88 250 TRP A O 1
ATOM 1885 N N . THR A 1 251 ? -3.628 -7.047 -7.257 1.00 98.75 251 THR A N 1
ATOM 1886 C CA . THR A 1 251 ? -3.355 -7.547 -8.613 1.00 98.75 251 THR A CA 1
ATOM 1887 C C . THR A 1 251 ? -3.841 -6.576 -9.684 1.00 98.75 251 THR A C 1
ATOM 1889 O O . THR A 1 251 ? -3.162 -6.398 -10.696 1.00 98.75 251 THR A O 1
ATOM 1892 N N . LYS A 1 252 ? -4.994 -5.930 -9.469 1.00 98.62 252 LYS A N 1
ATOM 1893 C CA . LYS A 1 252 ? -5.496 -4.868 -10.344 1.00 98.62 252 LYS A CA 1
ATOM 1894 C C . LYS A 1 252 ? -4.487 -3.725 -10.437 1.00 98.62 252 LYS A C 1
ATOM 1896 O O . LYS A 1 252 ? -4.034 -3.437 -11.540 1.00 98.62 252 LYS A O 1
ATOM 1901 N N . VAL A 1 253 ? -4.069 -3.150 -9.304 1.00 98.75 253 VAL A N 1
ATOM 1902 C CA . VAL A 1 253 ? -3.109 -2.028 -9.275 1.00 98.75 253 VAL A CA 1
ATOM 1903 C C . VAL A 1 253 ? -1.790 -2.396 -9.955 1.00 98.75 253 VAL A C 1
ATOM 1905 O O . VAL A 1 253 ? -1.278 -1.623 -10.760 1.00 98.75 253 VAL A O 1
ATOM 1908 N N . MET A 1 254 ? -1.268 -3.601 -9.704 1.00 98.75 254 MET A N 1
ATOM 1909 C CA . MET A 1 254 ? -0.024 -4.067 -10.330 1.00 98.75 254 MET A CA 1
ATOM 1910 C C . MET A 1 254 ? -0.105 -4.169 -11.862 1.00 98.75 254 MET A C 1
ATOM 1912 O O . MET A 1 254 ? 0.938 -4.214 -12.513 1.00 98.75 254 MET A O 1
ATOM 1916 N N . ASN A 1 255 ? -1.307 -4.227 -12.447 1.00 98.56 255 ASN A N 1
ATOM 1917 C CA . ASN A 1 255 ? -1.523 -4.422 -13.882 1.00 98.56 255 ASN A CA 1
ATOM 1918 C C . ASN A 1 255 ? -2.202 -3.235 -14.592 1.00 98.56 255 ASN A C 1
ATOM 1920 O O . ASN A 1 255 ? -2.548 -3.375 -15.764 1.00 98.56 255 ASN A O 1
ATOM 1924 N N . LEU A 1 256 ? -2.380 -2.079 -13.938 1.00 98.12 256 LEU A N 1
ATOM 1925 C CA . LEU A 1 256 ? -3.065 -0.915 -14.531 1.00 98.12 256 LEU A CA 1
ATOM 1926 C C . LEU A 1 256 ? -2.401 -0.388 -15.820 1.00 98.12 256 LEU A C 1
ATOM 1928 O O . LEU A 1 256 ? -3.079 0.151 -16.691 1.00 98.12 256 LEU A O 1
ATOM 1932 N N . ASP A 1 257 ? -1.090 -0.584 -15.974 1.00 97.94 257 ASP A N 1
ATOM 1933 C CA . ASP A 1 257 ? -0.308 -0.168 -17.146 1.00 97.94 257 ASP A CA 1
ATOM 1934 C C . ASP A 1 257 ? -0.030 -1.300 -18.153 1.00 97.94 257 ASP A C 1
ATOM 1936 O O . ASP A 1 257 ? 0.699 -1.112 -19.131 1.00 97.94 257 ASP A O 1
ATOM 1940 N N . ARG A 1 258 ? -0.608 -2.489 -17.942 1.00 97.25 258 ARG A N 1
ATOM 1941 C CA . ARG A 1 258 ? -0.392 -3.683 -18.776 1.00 97.25 258 ARG A CA 1
ATOM 1942 C C . ARG A 1 258 ? -1.311 -3.718 -19.991 1.00 97.25 258 ARG A C 1
ATOM 1944 O O . ARG A 1 258 ? -2.024 -4.693 -20.241 1.00 97.25 258 ARG A O 1
ATOM 1951 N N . PHE A 1 259 ? -1.282 -2.643 -20.771 1.00 95.75 259 PHE A N 1
ATOM 1952 C CA . PHE A 1 259 ? -2.063 -2.519 -22.004 1.00 95.75 259 PHE A CA 1
ATOM 1953 C C . PHE A 1 259 ? -1.688 -3.587 -23.046 1.00 95.75 259 PHE A C 1
ATOM 1955 O O . PHE A 1 259 ? -2.550 -4.044 -23.793 1.00 95.75 259 PHE A O 1
ATOM 1962 N N . ASP A 1 260 ? -0.450 -4.089 -23.003 1.00 92.19 260 ASP A N 1
ATOM 1963 C CA . ASP A 1 260 ? 0.044 -5.208 -23.817 1.00 92.19 260 ASP A CA 1
ATOM 1964 C C . ASP A 1 260 ? -0.723 -6.529 -23.597 1.00 92.19 260 ASP A C 1
ATOM 1966 O O . ASP A 1 260 ? -0.657 -7.448 -24.417 1.00 92.19 260 ASP A O 1
ATOM 1970 N N . LEU A 1 261 ? -1.446 -6.661 -22.480 1.00 88.69 261 LEU A N 1
ATOM 1971 C CA . LEU A 1 261 ? -2.289 -7.823 -22.193 1.00 88.69 261 LEU A CA 1
ATOM 1972 C C . LEU A 1 261 ? -3.710 -7.672 -22.746 1.00 88.69 261 LEU A C 1
ATOM 1974 O O . LEU A 1 261 ? -4.372 -8.682 -22.994 1.00 88.69 261 LEU A O 1
ATOM 1978 N N . ALA A 1 262 ? -4.192 -6.440 -22.930 1.00 72.62 262 ALA A N 1
ATOM 1979 C CA . ALA A 1 262 ? -5.521 -6.177 -23.477 1.00 72.62 262 ALA A CA 1
ATOM 1980 C C . ALA A 1 262 ? -5.582 -6.512 -24.975 1.00 72.62 262 ALA A C 1
ATOM 1982 O O . ALA A 1 262 ? -6.552 -7.125 -25.426 1.00 72.62 262 ALA A O 1
ATOM 1983 N N . ASP A 1 263 ? -4.519 -6.194 -25.716 1.00 54.91 263 ASP A N 1
ATOM 1984 C CA . ASP A 1 263 ? -4.423 -6.499 -27.147 1.00 54.91 263 ASP A CA 1
ATOM 1985 C C . ASP A 1 263 ? -4.282 -8.008 -27.406 1.00 54.91 263 ASP A C 1
ATOM 1987 O O . ASP A 1 263 ? -4.978 -8.558 -28.260 1.00 54.91 263 ASP A O 1
ATOM 1991 N N . ARG A 1 264 ? -3.543 -8.738 -26.557 1.00 51.69 264 ARG A N 1
ATOM 1992 C CA . ARG A 1 264 ? -3.401 -10.203 -26.674 1.00 51.69 264 ARG A CA 1
ATOM 1993 C C . ARG A 1 264 ? -4.708 -10.986 -26.500 1.00 51.69 264 ARG A C 1
ATOM 1995 O O . ARG A 1 264 ? -4.856 -12.054 -27.090 1.00 51.69 264 ARG A O 1
ATOM 2002 N N . ARG A 1 265 ? -5.680 -10.478 -25.728 1.00 49.88 265 ARG A N 1
ATOM 2003 C CA . ARG A 1 265 ? -7.012 -11.113 -25.614 1.00 49.88 265 ARG A CA 1
ATOM 2004 C C . ARG A 1 265 ? -7.851 -10.930 -26.879 1.00 49.88 265 ARG A C 1
ATOM 2006 O O . ARG A 1 265 ? -8.596 -11.840 -27.232 1.00 49.88 265 ARG A O 1
ATOM 2013 N N . LYS A 1 266 ? -7.721 -9.788 -27.563 1.00 44.81 266 LYS A N 1
ATOM 2014 C CA . LYS A 1 266 ? -8.404 -9.537 -28.842 1.00 44.81 266 LYS A CA 1
ATOM 2015 C C . LYS A 1 266 ? -7.821 -10.400 -29.958 1.00 44.81 266 LYS A C 1
ATOM 2017 O O . LYS A 1 266 ? -8.580 -10.943 -30.755 1.00 44.81 266 LYS A O 1
ATOM 2022 N N . ASP A 1 267 ? -6.504 -10.576 -29.980 1.00 47.88 267 ASP A N 1
ATOM 2023 C CA . ASP A 1 267 ? -5.844 -11.422 -30.978 1.00 47.88 267 ASP A CA 1
ATOM 2024 C C . ASP A 1 267 ? -6.162 -12.908 -30.767 1.00 47.88 267 ASP A C 1
ATOM 2026 O O . ASP A 1 267 ? -6.482 -13.606 -31.725 1.00 47.88 267 ASP A O 1
ATOM 2030 N N . ALA A 1 268 ? -6.206 -13.383 -29.516 1.00 50.16 268 ALA A N 1
ATOM 2031 C CA . ALA A 1 268 ? -6.637 -14.748 -29.207 1.00 50.16 268 ALA A CA 1
ATOM 2032 C C . ALA A 1 268 ? -8.102 -15.026 -29.605 1.00 50.16 268 ALA A C 1
ATOM 2034 O O . ALA A 1 268 ? -8.421 -16.140 -30.006 1.00 50.16 268 ALA A O 1
ATOM 2035 N N . GLN A 1 269 ? -8.990 -14.026 -29.539 1.00 46.66 269 GLN A N 1
ATOM 2036 C CA . GLN A 1 269 ? -10.380 -14.157 -29.997 1.00 46.66 269 GLN A CA 1
ATOM 2037 C C . GLN A 1 269 ? -10.520 -14.149 -31.528 1.00 46.66 269 GLN A C 1
ATOM 2039 O O . GLN A 1 269 ? -11.453 -14.757 -32.041 1.00 46.66 269 GLN A O 1
ATOM 2044 N N . LYS A 1 270 ? -9.599 -13.518 -32.268 1.00 48.59 270 LYS A N 1
ATOM 2045 C CA . LYS A 1 270 ? -9.607 -13.514 -33.744 1.00 48.59 270 LYS A CA 1
ATOM 2046 C C . LYS A 1 270 ? -9.142 -14.828 -34.374 1.00 48.59 270 LYS A C 1
ATOM 2048 O O . LYS A 1 270 ? -9.493 -15.092 -35.512 1.00 48.59 270 LYS A O 1
ATOM 2053 N N . VAL A 1 271 ? -8.352 -15.635 -33.666 1.00 50.94 271 VAL A N 1
ATOM 2054 C CA . VAL A 1 271 ? -7.841 -16.926 -34.175 1.00 50.94 271 VAL A CA 1
ATOM 2055 C C . VAL A 1 271 ? -8.874 -18.058 -34.023 1.00 50.94 271 VAL A C 1
ATOM 2057 O O . VAL A 1 271 ? -8.712 -19.127 -34.602 1.00 50.94 271 VAL A O 1
ATOM 2060 N N . VAL A 1 272 ? -9.951 -17.824 -33.266 1.00 50.12 272 VAL A N 1
ATOM 2061 C CA . VAL A 1 272 ? -11.034 -18.795 -33.007 1.00 50.12 272 VAL A CA 1
ATOM 2062 C C . VAL A 1 272 ? -12.340 -18.398 -33.729 1.00 50.12 272 VAL A C 1
ATOM 2064 O O . VAL A 1 272 ? -13.385 -18.995 -33.482 1.00 50.12 272 VAL A O 1
ATOM 2067 N N . GLY A 1 273 ? -12.293 -17.384 -34.601 1.00 39.03 273 GLY A N 1
ATOM 2068 C CA . GLY A 1 273 ? -13.426 -16.893 -35.397 1.00 39.03 273 GLY A CA 1
ATOM 2069 C C . GLY A 1 273 ? -13.340 -17.283 -36.863 1.00 39.03 273 GLY A C 1
ATOM 2070 O O . GLY A 1 273 ? -12.204 -17.364 -37.379 1.00 39.03 273 GLY A O 1
#

Secondary structure (DSSP, 8-state):
-HHHHHHHHHHTT-BTTTTB-SSTB-GGGSTTGGG-GGG-HHHHHHHHHHHHHHHHHTTT-S-HHHHHHHHHHHHHHHHHHHTT------------B--STT--HHHHHTTS-SEEGGGTEESS-SS-HHHHHHHHHHHTT--HHHHHHHHHHHHHTT-S-SSTT---SSTTS--SHHHHHHH-TTEEEEEPTT-TT-EEEEETTT--EEEEE-HHHHHHHHSHHHHHHHHHHHSTT-HHHHHHHHHHHHHHHHTTT-HHHHHHHHHHHHTT-

Foldseek 3Di:
DLLLLLLCLQLLLFFPVVRDGGLFQVCCVEPPNCVFVQSVNVSNVVVLVVLVVVCVVVVVPAASSLSSNVSSQVLLQVQAVLVVHHDHQDGDGDGHHHDNVNDDNVVSVVSRQCAALLQRGHHNDPDFNQVSLVVSCVRLVHDLLLSLLSSQQSLLQNNHPVAALVQDPRRSHRWLSSLQRLQPPQWDWDADPPDAQKIFTAGPPPRHTDGIYGCSSNCCVPVPVSVVSSVCCNDPPNGNVSSVSNSVSSSSSNCSSVVVVVVVVVVVVVVVD

=== Feature glossary ===
Feature key, reading from the visual/contextual features back to the raw sequence:

Rendered structure images. Structure images are PyMOL renders from six orthogonal camera directions. Cartoon representation draws helices as coils and strands as arrows; sticks shows the backbone as bonds; surface shows the solvent-excluded envelope. Rainbow coloring maps sequence position to hue (blue→red, N→C); chain coloring assigns a distinct color per polypeptide.

Contact-map, Ramachandran, and PAE plots. Three diagnostic plots accompany the record. The Cα contact map visualizes the tertiary structure as a 2D adjacency matrix (8 Å cutoff, sequence-local contacts suppressed). The Ramachandran plot shows the distribution of backbone (φ, ψ) torsions, with points in the α and β basins reflecting secondary structure content. The PAE plot shows AlphaFold's inter-residue confidence as a color matrix.

InterPro / GO / CATH / organism. The annotation block draws on four external resources. InterPro: which protein families and domains the sequence belongs to. GO: standardized terms for what the protein does, what process it participates in, and where in the cell it acts. CATH: which structural fold it has in the CATH hierarchy. Organism: the species of origin.

Nearest PDB structures. Structural nearest neighbors (via Foldseek easy-search vs the PDB). Reported per hit: target PDB id, E-value, and alignment TM-score. A TM-score above ~0.5 is the conventional threshold for 'same fold'.

Predicted aligned error. Predicted aligned error is AlphaFold's pairwise confidence. Unlike pLDDT (per-residue), PAE is per-residue-pair and captures whether two parts of the structure are correctly placed relative to each other. Units are ångströms of expected positional error.

Solvent-accessible surface area. SASA measures how much of the protein is reachable by solvent. It is computed by rolling a water-sized probe over the atomic surface and summing the exposed area (Å²). Per-residue SASA distinguishes core (buried, low SASA) from surface (exposed, high SASA) residues; total SASA is a whole-molecule size measure.

B-factor. Crystallographic B-factors measure how much each atom's electron density is smeared out, in Å². They rise in mobile loops and surface residues and fall in the buried interior. In AlphaFold models this column is repurposed to hold pLDDT instead.

pLDDT. For AlphaFold models, the B-factor field carries pLDDT — the model's own estimate of local accuracy on a 0–100 scale. Regions with pLDDT<50 should be treated as essentially unmodeled; they often correspond to intrinsically disordered segments.

Backbone torsions (φ/ψ). φ (phi) and ψ (psi) are the two rotatable backbone dihedrals per residue: φ is the C(i-1)–N–Cα–C torsion, ψ is the N–Cα–C–N(i+1) torsion, both in degrees on (−180°, 180°]. α-helical residues cluster near (−60°, −45°); β-strand residues near (−120°, +130°). A Ramachandran plot is simply a scatter of (φ, ψ) for every residue.

Radius of gyration, Cα contacts, bounding box. Radius of gyration (Rg) is the root-mean-square distance of Cα atoms from their centroid — a single number for overall size and compactness. A globular domain of N residues has Rg ≈ 2.2·N^0.38 Å; an extended or disordered chain has a much larger Rg. The Cα contact count is the number of residue pairs whose Cα atoms are within 8 Å and are more than four positions apart in sequence — a standard proxy for tertiary packing density. The bounding box is the smallest axis-aligned box enclosing all Cα atoms.

Secondary structure (3-state, P-SEA). Three-state secondary structure (P-SEA) collapses the eight DSSP classes into helix (a), strand (b), and coil (c). P-SEA assigns these from Cα geometry alone — distances and angles — without requiring backbone oxygens, so it works on any Cα trace.

Secondary structure (8-state, DSSP). Secondary structure is the local, repeating backbone conformation. DSSP classifies it into eight states by reading the hydrogen-bond network: three helix types (H, G, I), two β types (E, B), two non-regular types (T, S), and unstructured coil (-).

Foldseek 3Di. The Foldseek 3Di string encodes local tertiary geometry as a 20-letter alphabet — one character per residue — derived from the relative positions of nearby Cα atoms. Unlike the amino-acid sequence, 3Di is a direct function of the 3D structure, so two proteins with the same fold have similar 3Di strings even at low sequence identity.

mmCIF coordinates. Structure coordinates are given as an mmCIF _atom_site loop: one row per atom with element, residue name, chain id, sequence number, and x/y/z position in Å. Only the four main-chain atoms per residue are included here; side chains are omitted to keep the record compact.

Sequence. This is the polypeptide sequence — one letter per residue, N-terminus first. Length ranges from a few dozen residues for small domains to over a thousand for large multi-domain proteins.